Protein AF-A0A7W6RQL5-F1 (afdb_monomer_lite)

Secondary structure (DSSP, 8-state):
---------PPPPP-----------------S-HHHHHHHHTTSTTS----------------------------------EEEPPPEEE-GGGS-HHHHHHHHTSS-GGGEEEEEEEEEETTT--EEEEEEEEEETTT-EEEEEEEEEETTEEEE---EEEE--S-HHHHHHHHHHHHHHTTS--

Structure (mmCIF, N/CA/C/O backbone):
data_AF-A0A7W6RQL5-F1
#
_entry.id   AF-A0A7W6RQL5-F1
#
loop_
_atom_site.group_PDB
_atom_site.id
_atom_site.type_symbol
_atom_site.label_atom_id
_atom_site.label_alt_id
_atom_site.label_comp_id
_atom_site.label_asym_id
_atom_site.label_entity_id
_atom_site.label_seq_id
_atom_site.pdbx_PDB_ins_code
_atom_site.Cartn_x
_atom_site.Cartn_y
_atom_site.Cartn_z
_atom_site.occupancy
_atom_site.B_iso_or_equiv
_atom_site.auth_seq_id
_atom_site.auth_comp_id
_atom_site.auth_asym_id
_atom_site.auth_atom_id
_atom_site.pdbx_PDB_model_num
ATOM 1 N N . MET A 1 1 ? 3.020 24.770 72.208 1.00 37.66 1 MET A N 1
ATOM 2 C CA . MET A 1 1 ? 4.148 23.973 72.742 1.00 37.66 1 MET A CA 1
ATOM 3 C C . MET A 1 1 ? 4.472 22.871 71.732 1.00 37.66 1 MET A C 1
ATOM 5 O O . MET A 1 1 ? 3.569 22.417 71.046 1.00 37.66 1 MET A O 1
ATOM 9 N N . PHE A 1 2 ? 5.758 22.588 71.543 1.00 34.66 2 PHE A N 1
ATOM 10 C CA . PHE A 1 2 ? 6.403 21.995 70.360 1.00 34.66 2 PHE A CA 1
ATOM 11 C C . PHE A 1 2 ? 6.352 20.450 70.241 1.00 34.66 2 PHE A C 1
ATOM 13 O O . PHE A 1 2 ? 6.397 19.770 71.255 1.00 34.66 2 PHE A O 1
ATOM 20 N N . LYS A 1 3 ? 6.456 19.980 68.976 1.00 41.56 3 LYS A N 1
ATOM 21 C CA . LYS A 1 3 ? 7.165 18.784 68.426 1.00 41.56 3 LYS A CA 1
ATOM 22 C C . LYS A 1 3 ? 6.838 17.372 68.958 1.00 41.56 3 LYS A C 1
ATOM 24 O O . LYS A 1 3 ? 7.148 17.069 70.096 1.00 41.56 3 LYS A O 1
ATOM 29 N N . HIS A 1 4 ? 6.563 16.425 68.046 1.00 38.34 4 HIS A N 1
ATOM 30 C CA . HIS A 1 4 ? 7.625 15.619 67.408 1.00 38.34 4 HIS A CA 1
ATOM 31 C C . HIS A 1 4 ? 7.144 14.783 66.202 1.00 38.34 4 HIS A C 1
ATOM 33 O O . HIS A 1 4 ? 5.987 14.408 66.082 1.00 38.34 4 HIS A O 1
ATOM 39 N N . ARG A 1 5 ? 8.106 14.526 65.311 1.00 38.50 5 ARG A N 1
ATOM 40 C CA . ARG A 1 5 ? 8.089 13.807 64.027 1.00 38.50 5 ARG A CA 1
ATOM 41 C C . ARG A 1 5 ? 8.756 12.436 64.201 1.00 38.50 5 ARG A C 1
ATOM 43 O O . ARG A 1 5 ? 9.869 12.439 64.719 1.00 38.50 5 ARG A O 1
ATOM 50 N N . GLN A 1 6 ? 8.166 11.359 63.668 1.00 42.94 6 GLN A N 1
ATOM 51 C CA . GLN A 1 6 ? 8.782 10.108 63.148 1.00 42.94 6 GLN A CA 1
ATOM 52 C C . GLN A 1 6 ? 7.751 9.513 62.152 1.00 42.94 6 GLN A C 1
ATOM 54 O O . GLN A 1 6 ? 6.576 9.527 62.489 1.00 42.94 6 GLN A O 1
ATOM 59 N N . ARG A 1 7 ? 7.964 9.213 60.858 1.00 38.47 7 ARG A N 1
ATOM 60 C CA . ARG A 1 7 ? 9.014 8.581 60.022 1.00 38.47 7 ARG A CA 1
ATOM 61 C C . ARG A 1 7 ? 8.994 7.035 60.102 1.00 38.47 7 ARG A C 1
ATOM 63 O O . ARG A 1 7 ? 9.300 6.502 61.156 1.00 38.47 7 ARG A O 1
ATOM 70 N N . GLY A 1 8 ? 8.706 6.387 58.961 1.00 31.64 8 GLY A N 1
ATOM 71 C CA . GLY A 1 8 ? 8.596 4.928 58.731 1.00 31.64 8 GLY A CA 1
ATOM 72 C C . GLY A 1 8 ? 7.132 4.547 58.441 1.00 31.64 8 GLY A C 1
ATOM 73 O O . GLY A 1 8 ? 6.267 5.030 59.151 1.00 31.64 8 GLY A O 1
ATOM 74 N N . GLU A 1 9 ? 6.721 3.806 57.411 1.00 35.09 9 GLU A N 1
ATOM 75 C CA . GLU A 1 9 ? 7.394 2.818 56.566 1.00 35.09 9 GLU A CA 1
ATOM 76 C C . GLU A 1 9 ? 6.689 2.738 55.195 1.00 35.09 9 GLU A C 1
ATOM 78 O O . GLU A 1 9 ? 5.467 2.832 55.083 1.00 35.09 9 GLU A O 1
ATOM 83 N N . THR A 1 10 ? 7.483 2.589 54.139 1.00 46.03 10 THR A N 1
ATOM 84 C CA . THR A 1 10 ? 7.068 2.165 52.796 1.00 46.03 10 THR A CA 1
ATOM 85 C C . THR A 1 10 ? 6.839 0.653 52.786 1.00 46.03 10 THR A C 1
ATOM 87 O O . THR A 1 10 ? 7.712 -0.052 53.291 1.00 46.03 10 THR A O 1
ATOM 90 N N . PRO A 1 11 ? 5.770 0.114 52.172 1.00 39.72 11 PRO A N 1
ATOM 91 C CA . PRO A 1 11 ? 5.716 -1.315 51.905 1.00 39.72 11 PRO A CA 1
ATOM 92 C C . PRO A 1 11 ? 6.762 -1.672 50.843 1.00 39.72 11 PRO A C 1
ATOM 94 O O . PRO A 1 11 ? 6.759 -1.159 49.722 1.00 39.72 11 PRO A O 1
ATOM 97 N N . GLU A 1 12 ? 7.690 -2.523 51.265 1.00 38.75 12 GLU A N 1
ATOM 98 C CA . GLU A 1 12 ? 8.769 -3.101 50.484 1.00 38.75 12 GLU A CA 1
ATOM 99 C C . GLU A 1 12 ? 8.222 -3.869 49.276 1.00 38.75 12 GLU A C 1
ATOM 101 O O . GLU A 1 12 ? 7.399 -4.776 49.401 1.00 38.75 12 GLU A O 1
ATOM 106 N N . VAL A 1 13 ? 8.710 -3.516 48.087 1.00 44.78 13 VAL A N 1
ATOM 107 C CA . VAL A 1 13 ? 8.606 -4.379 46.910 1.00 44.78 13 VAL A CA 1
ATOM 108 C C . VAL A 1 13 ? 9.700 -5.441 47.055 1.00 44.78 13 VAL A C 1
ATOM 110 O O . VAL A 1 13 ? 10.870 -5.070 47.188 1.00 44.78 13 VAL A O 1
ATOM 113 N N . PRO A 1 14 ? 9.371 -6.743 47.047 1.00 35.69 14 PRO A N 1
ATOM 114 C CA . PRO A 1 14 ? 10.362 -7.790 47.235 1.00 35.69 14 PRO A CA 1
ATOM 115 C C . PRO A 1 14 ? 11.400 -7.764 46.110 1.00 35.69 14 PRO A C 1
ATOM 117 O O . PRO A 1 14 ? 11.089 -7.924 44.928 1.00 35.69 14 PRO A O 1
ATOM 120 N N . ALA A 1 15 ? 12.659 -7.587 46.509 1.00 41.09 15 ALA A N 1
ATOM 121 C CA . ALA A 1 15 ? 13.833 -7.720 45.667 1.00 41.09 15 ALA A CA 1
ATOM 122 C C . ALA A 1 15 ? 14.026 -9.190 45.268 1.00 41.09 15 ALA A C 1
ATOM 124 O O . ALA A 1 15 ? 14.784 -9.939 45.877 1.00 41.09 15 ALA A O 1
ATOM 125 N N . SER A 1 16 ? 13.354 -9.605 44.201 1.00 36.94 16 SER A N 1
ATOM 126 C CA . SER A 1 16 ? 13.812 -10.717 43.381 1.00 36.94 16 SER A CA 1
ATOM 127 C C . SER A 1 16 ? 13.478 -10.411 41.926 1.00 36.94 16 SER A C 1
ATOM 129 O O . SER A 1 16 ? 12.357 -10.035 41.606 1.00 36.94 16 SER A O 1
ATOM 131 N N . GLN A 1 17 ? 14.484 -10.568 41.064 1.00 35.66 17 GLN A N 1
ATOM 132 C CA . GLN A 1 17 ? 14.484 -10.307 39.617 1.00 35.66 17 GLN A CA 1
ATOM 133 C C . GLN A 1 17 ? 14.897 -8.894 39.165 1.00 35.66 17 GLN A C 1
ATOM 135 O O . GLN A 1 17 ? 14.407 -8.360 38.176 1.00 35.66 17 GLN A O 1
ATOM 140 N N . ILE A 1 18 ? 15.948 -8.352 39.791 1.00 38.88 18 ILE A N 1
ATOM 141 C CA . ILE A 1 18 ? 16.960 -7.606 39.028 1.00 38.88 18 ILE A CA 1
ATOM 142 C C . ILE A 1 18 ? 17.772 -8.651 38.255 1.00 38.88 18 ILE A C 1
ATOM 144 O O . ILE A 1 18 ? 18.754 -9.191 38.760 1.00 38.88 18 ILE A O 1
ATOM 148 N N . LEU A 1 19 ? 17.348 -8.968 37.031 1.00 30.16 19 LEU A N 1
ATOM 149 C CA . LEU A 1 19 ? 18.226 -9.586 36.043 1.00 30.16 19 LEU A CA 1
ATOM 150 C C . LEU A 1 19 ? 18.620 -8.526 35.023 1.00 30.16 19 LEU A C 1
ATOM 152 O O . LEU A 1 19 ? 17.892 -8.174 34.101 1.00 30.16 19 LEU A O 1
ATOM 156 N N . SER A 1 20 ? 19.824 -8.019 35.262 1.00 42.38 20 SER A N 1
ATOM 157 C CA . SER A 1 20 ? 20.701 -7.375 34.300 1.00 42.38 20 SER A CA 1
ATOM 158 C C . SER A 1 20 ? 20.621 -8.066 32.933 1.00 42.38 20 SER A C 1
ATOM 160 O O . SER A 1 20 ? 21.230 -9.115 32.728 1.00 42.38 20 SER A O 1
ATOM 162 N N . LEU A 1 21 ? 19.963 -7.427 31.968 1.00 29.61 21 LEU A N 1
ATOM 163 C CA . LEU A 1 21 ? 20.239 -7.643 30.553 1.00 29.61 21 LEU A CA 1
ATOM 164 C C . LEU A 1 21 ? 21.021 -6.439 30.045 1.00 29.61 21 LEU A C 1
ATOM 166 O O . LEU A 1 21 ? 20.484 -5.458 29.537 1.00 29.61 21 LEU A O 1
ATOM 170 N N . ARG A 1 22 ? 22.345 -6.553 30.179 1.00 27.61 22 ARG A N 1
ATOM 171 C CA . ARG A 1 22 ? 23.272 -5.940 29.232 1.00 27.61 22 ARG A CA 1
ATOM 172 C C . ARG A 1 22 ? 22.853 -6.434 27.846 1.00 27.61 22 ARG A C 1
ATOM 174 O O . ARG A 1 22 ? 23.166 -7.565 27.485 1.00 27.61 22 ARG A O 1
ATOM 181 N N . SER A 1 23 ? 22.115 -5.622 27.092 1.00 27.12 23 SER A N 1
ATOM 182 C CA . SER A 1 23 ? 21.896 -5.902 25.676 1.00 27.12 23 SER A CA 1
ATOM 183 C C . SER A 1 23 ? 23.209 -5.638 24.961 1.00 27.12 23 SER A C 1
ATOM 185 O O . SER A 1 23 ? 23.611 -4.503 24.712 1.00 27.12 23 SER A O 1
ATOM 187 N N . ILE A 1 24 ? 23.905 -6.737 24.717 1.00 29.11 24 ILE A N 1
ATOM 188 C CA . ILE A 1 24 ? 25.086 -6.843 23.885 1.00 29.11 24 ILE A CA 1
ATOM 189 C C . ILE A 1 24 ? 24.751 -6.212 22.531 1.00 29.11 24 ILE A C 1
ATOM 191 O O . ILE A 1 24 ? 23.842 -6.652 21.829 1.00 29.11 24 ILE A O 1
ATOM 195 N N . SER A 1 25 ? 25.509 -5.178 22.176 1.00 29.92 25 SER A N 1
ATOM 196 C CA . SER A 1 25 ? 25.652 -4.721 20.801 1.00 29.92 25 SER A CA 1
ATOM 197 C C . SER A 1 25 ? 26.107 -5.905 19.943 1.00 29.92 25 SER A C 1
ATOM 199 O O . SER A 1 25 ? 27.216 -6.416 20.117 1.00 29.92 25 SER A O 1
ATOM 201 N N . ARG A 1 26 ? 25.239 -6.375 19.044 1.00 25.70 26 ARG A N 1
ATOM 202 C CA . ARG A 1 26 ? 25.626 -7.175 17.881 1.00 25.70 26 ARG A CA 1
ATOM 203 C C . ARG A 1 26 ? 24.979 -6.580 16.630 1.00 25.70 26 ARG A C 1
ATOM 205 O O . ARG A 1 26 ? 23.776 -6.320 16.648 1.00 25.70 26 ARG A O 1
ATOM 212 N N . PRO A 1 27 ? 25.759 -6.363 15.561 1.00 27.67 27 PRO A N 1
ATOM 213 C CA . PRO A 1 27 ? 25.251 -5.893 14.287 1.00 27.67 27 PRO A CA 1
ATOM 214 C C . PRO A 1 27 ? 24.608 -7.057 13.525 1.00 27.67 27 PRO A C 1
ATOM 216 O O . PRO A 1 27 ? 25.083 -8.189 13.590 1.00 27.67 27 PRO A O 1
ATOM 219 N N . GLY A 1 28 ? 23.556 -6.754 12.768 1.00 32.97 28 GLY A N 1
ATOM 220 C CA . GLY A 1 28 ? 23.104 -7.600 11.666 1.00 32.97 28 GLY A CA 1
ATOM 221 C C . GLY A 1 28 ? 22.286 -8.823 12.061 1.00 32.97 28 GLY A C 1
ATOM 222 O O . GLY A 1 28 ? 22.773 -9.939 11.957 1.00 32.97 28 GLY A O 1
ATOM 223 N N . ILE A 1 29 ? 21.010 -8.625 12.401 1.00 25.30 29 ILE A N 1
ATOM 224 C CA . ILE A 1 29 ? 19.963 -9.633 12.188 1.00 25.30 29 ILE A CA 1
ATOM 225 C C . ILE A 1 29 ? 18.693 -8.888 11.748 1.00 25.30 29 ILE A C 1
ATOM 227 O O . ILE A 1 29 ? 17.884 -8.455 12.564 1.00 25.30 29 ILE A O 1
ATOM 231 N N . SER A 1 30 ? 18.549 -8.705 10.433 1.00 33.28 30 SER A N 1
ATOM 232 C CA . SER A 1 30 ? 17.280 -8.329 9.808 1.00 33.28 30 SER A CA 1
ATOM 233 C C . SER A 1 30 ? 16.428 -9.591 9.706 1.00 33.28 30 SER A C 1
ATOM 235 O O . SER A 1 30 ? 16.610 -10.413 8.811 1.00 33.28 30 SER A O 1
ATOM 237 N N . ILE A 1 31 ? 15.539 -9.795 10.676 1.00 36.81 31 ILE A N 1
ATOM 238 C CA . ILE A 1 31 ? 14.481 -10.801 10.590 1.00 36.81 31 ILE A CA 1
ATOM 239 C C . ILE A 1 31 ? 13.169 -10.064 10.804 1.00 36.81 31 ILE A C 1
ATOM 241 O O . ILE A 1 31 ? 12.878 -9.682 11.935 1.00 36.81 31 ILE A O 1
ATOM 245 N N . ARG A 1 32 ? 12.407 -9.875 9.716 1.00 35.72 32 ARG A N 1
ATOM 246 C CA . ARG A 1 32 ? 10.928 -9.954 9.636 1.00 35.72 32 ARG A CA 1
ATOM 247 C C . ARG A 1 32 ? 10.424 -9.423 8.282 1.00 35.72 32 ARG A C 1
ATOM 249 O O . ARG A 1 32 ? 9.966 -8.295 8.173 1.00 35.72 32 ARG A O 1
ATOM 256 N N . SER A 1 33 ? 10.525 -10.254 7.242 1.00 39.91 33 SER A N 1
ATOM 257 C CA . SER A 1 33 ? 9.637 -10.229 6.053 1.00 39.91 33 SER A CA 1
ATOM 258 C C . SER A 1 33 ? 9.790 -11.483 5.179 1.00 39.91 33 SER A C 1
ATOM 260 O O . SER A 1 33 ? 9.503 -11.476 3.990 1.00 39.91 33 SER A O 1
ATOM 262 N N . ALA A 1 34 ? 10.230 -12.608 5.751 1.00 38.50 34 ALA A N 1
ATOM 263 C CA . ALA A 1 34 ? 10.367 -13.846 4.982 1.00 38.50 34 ALA A CA 1
ATOM 264 C C . ALA A 1 34 ? 9.009 -14.491 4.633 1.00 38.50 34 ALA A C 1
ATOM 266 O O . ALA A 1 34 ? 8.957 -15.337 3.748 1.00 38.50 34 ALA A O 1
ATOM 267 N N . HIS A 1 35 ? 7.918 -14.120 5.317 1.00 37.56 35 HIS A N 1
ATOM 268 C CA . HIS A 1 35 ? 6.605 -14.731 5.084 1.00 37.56 35 HIS A CA 1
ATOM 269 C C . HIS A 1 35 ? 5.918 -14.161 3.833 1.00 37.56 35 HIS A C 1
ATOM 271 O O . HIS A 1 35 ? 5.402 -14.926 3.027 1.00 37.56 35 HIS A O 1
ATOM 277 N N . ILE A 1 36 ? 5.999 -12.845 3.611 1.00 47.66 36 ILE A N 1
ATOM 278 C CA . ILE A 1 36 ? 5.386 -12.193 2.443 1.00 47.66 36 ILE A CA 1
ATOM 279 C C . ILE A 1 36 ? 6.184 -12.498 1.165 1.00 47.66 36 ILE A C 1
ATOM 281 O O . ILE A 1 36 ? 5.596 -12.755 0.118 1.00 47.66 36 ILE A O 1
ATOM 285 N N . GLN A 1 37 ? 7.518 -12.591 1.256 1.00 41.78 37 GLN A N 1
ATOM 286 C CA . GLN A 1 37 ? 8.364 -12.927 0.104 1.00 41.78 37 GLN A CA 1
ATOM 287 C C . GLN A 1 37 ? 8.080 -14.336 -0.452 1.00 41.78 37 GLN A C 1
ATOM 289 O O . GLN A 1 37 ? 8.065 -14.534 -1.662 1.00 41.78 37 GLN A O 1
ATOM 294 N N . ARG A 1 38 ? 7.765 -15.308 0.419 1.00 39.03 38 ARG A N 1
ATOM 295 C CA . ARG A 1 38 ? 7.452 -16.688 0.003 1.00 39.03 38 ARG A CA 1
ATOM 296 C C . ARG A 1 38 ? 6.154 -16.809 -0.794 1.00 39.03 38 ARG A C 1
ATOM 298 O O . ARG A 1 38 ? 6.037 -17.724 -1.602 1.00 39.03 38 ARG A O 1
ATOM 305 N N . PHE A 1 39 ? 5.196 -15.907 -0.584 1.00 39.22 39 PHE A N 1
ATOM 306 C CA . PHE A 1 39 ? 3.962 -15.889 -1.371 1.00 39.22 39 PHE A CA 1
ATOM 307 C C . PHE A 1 39 ? 4.207 -15.353 -2.793 1.00 39.22 39 PHE A C 1
ATOM 309 O O . PHE A 1 39 ? 3.575 -15.801 -3.745 1.00 39.22 39 PHE A O 1
ATOM 316 N N . VAL A 1 40 ? 5.185 -14.453 -2.946 1.00 42.66 40 VAL A N 1
ATOM 317 C CA . VAL A 1 40 ? 5.584 -13.855 -4.230 1.00 42.66 40 VAL A CA 1
ATOM 318 C C . VAL A 1 40 ? 6.413 -14.822 -5.086 1.00 42.66 40 VAL A C 1
ATOM 320 O O . VAL A 1 40 ? 6.187 -14.918 -6.291 1.00 42.66 40 VAL A O 1
ATOM 323 N N . ASP A 1 41 ? 7.313 -15.600 -4.479 1.00 36.72 41 ASP A N 1
ATOM 324 C CA . ASP A 1 41 ? 8.172 -16.539 -5.221 1.00 36.72 41 ASP A CA 1
ATOM 325 C C . ASP A 1 41 ? 7.387 -17.722 -5.833 1.00 36.72 41 ASP A C 1
ATOM 327 O O . ASP A 1 41 ? 7.811 -18.302 -6.834 1.00 36.72 41 ASP A O 1
ATOM 331 N N . SER A 1 42 ? 6.213 -18.061 -5.282 1.00 36.75 42 SER A N 1
ATOM 332 C CA . SER A 1 42 ? 5.378 -19.164 -5.781 1.00 36.75 42 SER A CA 1
ATOM 333 C C . SER A 1 42 ? 4.682 -18.865 -7.115 1.00 36.75 42 SER A C 1
ATOM 335 O O . SER A 1 42 ? 4.275 -19.806 -7.788 1.00 36.75 42 SER A O 1
ATOM 337 N N . TYR A 1 43 ? 4.546 -17.595 -7.518 1.00 41.03 43 TYR A N 1
ATOM 338 C CA . TYR A 1 43 ? 3.896 -17.225 -8.786 1.00 41.03 43 TYR A CA 1
ATOM 339 C C . TYR A 1 43 ? 4.838 -17.283 -10.003 1.00 41.03 43 TYR A C 1
ATOM 341 O O . TYR A 1 43 ? 4.371 -17.254 -11.140 1.00 41.03 43 TYR A O 1
ATOM 349 N N . HIS A 1 44 ? 6.159 -17.384 -9.801 1.00 41.06 44 HIS A N 1
ATOM 350 C CA . HIS A 1 44 ? 7.146 -17.318 -10.890 1.00 41.06 44 HIS A CA 1
ATOM 351 C C . HIS A 1 44 ? 7.762 -18.663 -11.309 1.00 41.06 44 HIS A C 1
ATOM 353 O O . HIS A 1 44 ? 8.510 -18.701 -12.288 1.00 41.06 44 HIS A O 1
ATOM 359 N N . SER A 1 45 ? 7.447 -19.774 -10.638 1.00 33.88 45 SER A N 1
ATOM 360 C CA . SER A 1 45 ? 8.029 -21.088 -10.958 1.00 33.88 45 SER A CA 1
ATOM 361 C C . SER A 1 45 ? 7.342 -21.837 -12.111 1.00 33.88 45 SER A C 1
ATOM 363 O O . SER A 1 45 ? 7.900 -22.819 -12.597 1.00 33.88 45 SER A O 1
ATOM 365 N N . GLU A 1 46 ? 6.191 -21.379 -12.614 1.00 36.81 46 GLU A N 1
ATOM 366 C CA . GLU A 1 46 ? 5.422 -22.112 -13.638 1.00 36.81 46 GLU A CA 1
ATOM 367 C C . GLU A 1 46 ? 5.756 -21.762 -15.102 1.00 36.81 46 GLU A C 1
ATOM 369 O O . GLU A 1 46 ? 5.081 -22.245 -16.006 1.00 36.81 46 GLU A O 1
ATOM 374 N N . ASN A 1 47 ? 6.806 -20.978 -15.392 1.00 36.16 47 ASN A N 1
ATOM 375 C CA . ASN A 1 47 ? 7.059 -20.513 -16.769 1.00 36.16 47 ASN A CA 1
ATOM 376 C C . ASN A 1 47 ? 8.482 -20.732 -17.315 1.00 36.16 47 ASN A C 1
ATOM 378 O O . ASN A 1 47 ? 8.984 -19.928 -18.102 1.00 36.16 47 ASN A O 1
ATOM 382 N N . ILE A 1 48 ? 9.137 -21.841 -16.952 1.00 43.78 48 ILE A N 1
ATOM 383 C CA . ILE A 1 48 ? 10.398 -22.258 -17.593 1.00 43.78 48 ILE A CA 1
ATOM 384 C C . ILE A 1 48 ? 10.352 -23.748 -17.949 1.00 43.78 48 ILE A C 1
ATOM 386 O O . ILE A 1 48 ? 10.918 -24.587 -17.255 1.00 43.78 48 ILE A O 1
ATOM 390 N N . ILE A 1 49 ? 9.712 -24.088 -19.073 1.00 39.09 49 ILE A N 1
ATOM 391 C CA . ILE A 1 49 ? 9.976 -25.348 -19.784 1.00 39.09 49 ILE A CA 1
ATOM 392 C C . ILE A 1 49 ? 10.081 -25.056 -21.282 1.00 39.09 49 ILE A C 1
ATOM 394 O O . ILE A 1 49 ? 9.141 -24.586 -21.914 1.00 39.09 49 ILE A O 1
ATOM 398 N N . GLY A 1 50 ? 11.249 -25.353 -21.847 1.00 31.55 50 GLY A N 1
ATOM 399 C CA . GLY A 1 50 ? 11.526 -25.224 -23.273 1.00 31.55 50 GLY A CA 1
ATOM 400 C C . GLY A 1 50 ? 12.963 -25.602 -23.608 1.00 31.55 50 GLY A C 1
ATOM 401 O O . GLY A 1 50 ? 13.726 -24.785 -24.112 1.00 31.55 50 GLY A O 1
ATOM 402 N N . THR A 1 51 ? 13.346 -26.831 -23.264 1.00 43.91 51 THR A N 1
ATOM 403 C CA . THR A 1 51 ? 14.583 -27.486 -23.704 1.00 43.91 51 THR A CA 1
ATOM 404 C C . THR A 1 51 ? 14.596 -27.651 -25.224 1.00 43.91 51 THR A C 1
ATOM 406 O O . THR A 1 51 ? 13.550 -27.884 -25.818 1.00 43.91 51 THR A O 1
ATOM 409 N N . ASN A 1 52 ? 15.776 -27.586 -25.852 1.00 33.66 52 ASN A N 1
ATOM 410 C CA . ASN A 1 52 ? 16.118 -28.439 -26.997 1.00 33.66 52 ASN A CA 1
ATOM 411 C C . ASN A 1 52 ? 17.630 -28.419 -27.262 1.00 33.66 52 ASN A C 1
ATOM 413 O O . ASN A 1 52 ? 18.205 -27.400 -27.639 1.00 33.66 52 ASN A O 1
ATOM 417 N N . GLY A 1 53 ? 18.256 -29.582 -27.079 1.00 33.06 53 GLY A N 1
ATOM 418 C CA . GLY A 1 53 ? 19.534 -29.943 -27.685 1.00 33.06 53 GLY A CA 1
ATOM 419 C C . GLY A 1 53 ? 19.312 -30.948 -28.821 1.00 33.06 53 GLY A C 1
ATOM 420 O O . GLY A 1 53 ? 18.264 -31.585 -28.883 1.00 33.06 53 GLY A O 1
ATOM 421 N N . GLY A 1 54 ? 20.313 -31.118 -29.690 1.00 31.45 54 GLY A N 1
ATOM 422 C CA . GLY A 1 54 ? 20.398 -32.260 -30.611 1.00 31.45 54 GLY A CA 1
ATOM 423 C C . GLY A 1 54 ? 20.806 -31.902 -32.041 1.00 31.45 54 GLY A C 1
ATOM 424 O O . GLY A 1 54 ? 20.137 -31.134 -32.720 1.00 31.45 54 GLY A O 1
ATOM 425 N N . ALA A 1 55 ? 21.923 -32.473 -32.490 1.00 34.00 55 ALA A N 1
ATOM 426 C CA . ALA A 1 55 ? 22.621 -32.173 -33.734 1.00 34.00 55 ALA A CA 1
ATOM 427 C C . ALA A 1 55 ? 22.135 -32.966 -34.973 1.00 34.00 55 ALA A C 1
ATOM 429 O O . ALA A 1 55 ? 21.710 -34.108 -34.868 1.00 34.00 55 ALA A O 1
ATOM 430 N N . ALA A 1 56 ? 22.322 -32.326 -36.138 1.00 40.28 56 ALA A N 1
ATOM 431 C CA . ALA A 1 56 ? 22.664 -32.824 -37.484 1.00 40.28 56 ALA A CA 1
ATOM 432 C C . ALA A 1 56 ? 21.942 -34.036 -38.127 1.00 40.28 56 ALA A C 1
ATOM 434 O O . ALA A 1 56 ? 22.197 -35.181 -37.779 1.00 40.28 56 ALA A O 1
ATOM 435 N N . ALA A 1 57 ? 21.276 -33.784 -39.268 1.00 33.94 57 ALA A N 1
ATOM 436 C CA . ALA A 1 57 ? 21.416 -34.580 -40.501 1.00 33.94 57 ALA A CA 1
ATOM 437 C C . ALA A 1 57 ? 20.915 -33.801 -41.740 1.00 33.94 57 ALA A C 1
ATOM 439 O O . ALA A 1 57 ? 19.899 -33.113 -41.702 1.00 33.94 57 ALA A O 1
ATOM 440 N N . ARG A 1 58 ? 21.666 -33.908 -42.845 1.00 35.69 58 ARG A N 1
ATOM 441 C CA . ARG A 1 58 ? 21.422 -33.296 -44.167 1.00 35.69 58 ARG A CA 1
ATOM 442 C C . ARG A 1 58 ? 20.236 -33.940 -44.898 1.00 35.69 58 ARG A C 1
ATOM 444 O O . ARG A 1 58 ? 20.182 -35.161 -44.955 1.00 35.69 58 ARG A O 1
ATOM 451 N N . CYS A 1 59 ? 19.465 -33.152 -45.656 1.00 27.45 59 CYS A N 1
ATOM 452 C CA . CYS A 1 59 ? 19.160 -33.465 -47.063 1.00 27.45 59 CYS A CA 1
ATOM 453 C C . CYS A 1 59 ? 18.597 -32.241 -47.812 1.00 27.45 59 CYS A C 1
ATOM 455 O O . CYS A 1 59 ? 17.708 -31.551 -47.322 1.00 27.45 59 CYS A O 1
ATOM 457 N N . ASN A 1 60 ? 19.134 -31.986 -49.007 1.00 40.81 60 ASN A N 1
ATOM 458 C CA . ASN A 1 60 ? 18.773 -30.896 -49.917 1.00 40.81 60 ASN A CA 1
ATOM 459 C C . ASN A 1 60 ? 17.437 -31.163 -50.626 1.00 40.81 60 ASN A C 1
ATOM 461 O O . ASN A 1 60 ? 17.259 -32.236 -51.199 1.00 40.81 60 ASN A O 1
ATOM 465 N N . LYS A 1 61 ? 16.583 -30.139 -50.741 1.00 36.53 61 LYS A N 1
ATOM 466 C CA . LYS A 1 61 ? 15.711 -29.938 -51.911 1.00 36.53 61 LYS A CA 1
ATOM 467 C C . LYS A 1 61 ? 15.324 -28.465 -52.030 1.00 36.53 61 LYS A C 1
ATOM 469 O O . LYS A 1 61 ? 14.867 -27.853 -51.070 1.00 36.53 61 LYS A O 1
ATOM 474 N N . LEU A 1 62 ? 15.556 -27.915 -53.222 1.00 47.97 62 LEU A N 1
ATOM 475 C CA . LEU A 1 62 ? 15.254 -26.542 -53.607 1.00 47.97 62 LEU A CA 1
ATOM 476 C C . LEU A 1 62 ? 13.796 -26.183 -53.294 1.00 47.97 62 LEU A C 1
ATOM 478 O O . LEU A 1 62 ? 12.873 -26.810 -53.811 1.00 47.97 62 LEU A O 1
ATOM 482 N N . SER A 1 63 ? 13.595 -25.087 -52.568 1.00 42.09 63 SER A N 1
ATOM 483 C CA . SER A 1 63 ? 12.347 -24.335 -52.610 1.00 42.09 63 SER A CA 1
ATOM 484 C C . SER A 1 63 ? 12.662 -22.859 -52.816 1.00 42.09 63 SER A C 1
ATOM 486 O O . SER A 1 63 ? 13.391 -22.260 -52.030 1.00 42.09 63 SER A O 1
ATOM 488 N N . LYS A 1 64 ? 12.114 -22.337 -53.915 1.00 49.72 64 LYS A N 1
ATOM 489 C CA . LYS A 1 64 ? 11.986 -20.940 -54.350 1.00 49.72 64 LYS A CA 1
ATOM 490 C C . LYS A 1 64 ? 12.274 -19.912 -53.249 1.00 49.72 64 LYS A C 1
ATOM 492 O O . LYS A 1 64 ? 11.651 -19.951 -52.189 1.00 49.72 64 LYS A O 1
ATOM 497 N N . GLY A 1 65 ? 13.188 -18.986 -53.548 1.00 48.00 65 GLY A N 1
ATOM 498 C CA . GLY A 1 65 ? 13.591 -17.897 -52.664 1.00 48.00 65 GLY A CA 1
ATOM 499 C C . GLY A 1 65 ? 12.385 -17.168 -52.081 1.00 48.00 65 GLY A C 1
ATOM 500 O O . GLY A 1 65 ? 11.695 -16.429 -52.779 1.00 48.00 65 GLY A O 1
ATOM 501 N N . ARG A 1 66 ? 12.132 -17.388 -50.790 1.00 51.81 66 ARG A N 1
ATOM 502 C CA . ARG A 1 66 ? 11.319 -16.476 -49.995 1.00 51.81 66 ARG A CA 1
ATOM 503 C C . ARG A 1 66 ? 12.197 -15.274 -49.705 1.00 51.81 66 ARG A C 1
ATOM 505 O O . ARG A 1 66 ? 13.235 -15.418 -49.063 1.00 51.81 66 ARG A O 1
ATOM 512 N N . THR A 1 67 ? 11.773 -14.107 -50.168 1.00 56.41 67 THR A N 1
ATOM 513 C CA . THR A 1 67 ? 12.270 -12.834 -49.656 1.00 56.41 67 THR A CA 1
ATOM 514 C C . THR A 1 67 ? 12.131 -12.870 -48.138 1.00 56.41 67 THR A C 1
ATOM 516 O O . THR A 1 67 ? 11.018 -12.880 -47.610 1.00 56.41 67 THR A O 1
ATOM 519 N N . ILE A 1 68 ? 13.257 -12.956 -47.431 1.00 63.12 68 ILE A N 1
ATOM 520 C CA . ILE A 1 68 ? 13.292 -12.754 -45.988 1.00 63.12 68 ILE A CA 1
ATOM 521 C C . ILE A 1 68 ? 13.034 -11.262 -45.820 1.00 63.12 68 ILE A C 1
ATOM 523 O O . ILE A 1 68 ? 13.935 -10.451 -46.026 1.00 63.12 68 ILE A O 1
ATOM 527 N N . MET A 1 69 ? 11.786 -10.880 -45.541 1.00 55.84 69 MET A N 1
ATOM 528 C CA . MET A 1 69 ? 11.523 -9.510 -45.121 1.00 55.84 69 MET A CA 1
ATOM 529 C C . MET A 1 69 ? 12.386 -9.264 -43.882 1.00 55.84 69 MET A C 1
ATOM 531 O O . MET A 1 69 ? 12.340 -10.088 -42.959 1.00 55.84 69 MET A O 1
ATOM 535 N N . PRO A 1 70 ? 13.206 -8.200 -43.851 1.00 59.81 70 PRO A N 1
ATOM 536 C CA . PRO A 1 70 ? 13.946 -7.876 -42.648 1.00 59.81 70 PRO A CA 1
ATOM 537 C C . PRO A 1 70 ? 12.917 -7.744 -41.528 1.00 59.81 70 PRO A C 1
ATOM 539 O O . PRO A 1 70 ? 11.980 -6.951 -41.640 1.00 59.81 70 PRO A O 1
ATOM 542 N N . ARG A 1 71 ? 13.047 -8.561 -40.472 1.00 59.31 71 ARG A N 1
ATOM 543 C CA . ARG A 1 71 ? 12.314 -8.311 -39.231 1.00 59.31 71 ARG A CA 1
ATOM 544 C C . ARG A 1 71 ? 12.719 -6.907 -38.820 1.00 59.31 71 ARG A C 1
ATOM 546 O O . ARG A 1 71 ? 13.861 -6.697 -38.414 1.00 59.31 71 ARG A O 1
ATOM 553 N N . GLN A 1 72 ? 11.811 -5.950 -38.987 1.00 58.69 72 GLN A N 1
ATOM 554 C CA . GLN A 1 72 ? 11.998 -4.652 -38.372 1.00 58.69 72 GLN A CA 1
ATOM 555 C C . GLN A 1 72 ? 12.203 -4.918 -36.878 1.00 58.69 72 GLN A C 1
ATOM 557 O O . GLN A 1 72 ? 11.476 -5.748 -36.316 1.00 58.69 72 GLN A O 1
ATOM 562 N N . PRO A 1 73 ? 13.208 -4.296 -36.238 1.00 59.56 73 PRO A N 1
ATOM 563 C CA . PRO A 1 73 ? 13.296 -4.331 -34.793 1.00 59.56 73 PRO A CA 1
ATOM 564 C C . PRO A 1 73 ? 11.938 -3.873 -34.278 1.00 59.56 73 PRO A C 1
ATOM 566 O O . PRO A 1 73 ? 11.501 -2.769 -34.601 1.00 59.56 73 PRO A O 1
ATOM 569 N N . ILE A 1 74 ? 11.238 -4.734 -33.540 1.00 62.12 74 ILE A N 1
ATOM 570 C CA . ILE A 1 74 ? 10.072 -4.290 -32.790 1.00 62.12 74 ILE A CA 1
ATOM 571 C C . ILE A 1 74 ? 10.647 -3.251 -31.833 1.00 62.12 74 ILE A C 1
ATOM 573 O O . ILE A 1 74 ? 11.348 -3.615 -30.887 1.00 62.12 74 ILE A O 1
ATOM 577 N N . LYS A 1 75 ? 10.432 -1.962 -32.122 1.00 51.59 75 LYS A N 1
ATOM 578 C CA . LYS A 1 75 ? 10.605 -0.902 -31.135 1.00 51.59 75 LYS A CA 1
ATOM 579 C C . LYS A 1 75 ? 9.600 -1.234 -30.044 1.00 51.59 75 LYS A C 1
ATOM 581 O O . LYS A 1 75 ? 8.430 -0.890 -30.145 1.00 51.59 75 LYS A O 1
ATOM 586 N N . ARG A 1 76 ? 10.038 -2.004 -29.051 1.00 57.91 76 ARG A N 1
ATOM 587 C CA . ARG A 1 76 ? 9.318 -2.124 -27.794 1.00 57.91 76 ARG A CA 1
ATOM 588 C C . ARG A 1 76 ? 9.518 -0.777 -27.124 1.00 57.91 76 ARG A C 1
ATOM 590 O O . ARG A 1 76 ? 10.532 -0.566 -26.465 1.00 57.91 76 ARG A O 1
ATOM 597 N N . GLU A 1 77 ? 8.625 0.168 -27.400 1.00 63.97 77 GLU A N 1
ATOM 598 C CA . GLU A 1 77 ? 8.393 1.232 -26.434 1.00 63.97 77 GLU A CA 1
ATOM 599 C C . GLU A 1 77 ? 7.987 0.509 -25.155 1.00 63.97 77 GLU A C 1
ATOM 601 O O . GLU A 1 77 ? 6.956 -0.153 -25.098 1.00 63.97 77 GLU A O 1
ATOM 606 N N . LEU A 1 78 ? 8.914 0.477 -24.201 1.00 65.94 78 LEU A N 1
ATOM 607 C CA . LEU A 1 78 ? 8.666 -0.101 -22.895 1.00 65.94 78 LEU A CA 1
ATOM 608 C C . LEU A 1 78 ? 7.605 0.777 -22.243 1.00 65.94 78 LEU A C 1
ATOM 610 O O . LEU A 1 78 ? 7.865 1.955 -21.986 1.00 65.94 78 LEU A O 1
ATOM 614 N N . GLU A 1 79 ? 6.412 0.221 -22.045 1.00 77.25 79 GLU A N 1
ATOM 615 C CA . GLU A 1 79 ? 5.339 0.902 -21.330 1.00 77.25 79 GLU A CA 1
ATOM 616 C C . GLU A 1 79 ? 5.860 1.298 -19.945 1.00 77.25 79 GLU A C 1
ATOM 618 O O . GLU A 1 79 ? 6.338 0.465 -19.172 1.00 77.25 79 GLU A O 1
ATOM 623 N N . GLN A 1 80 ? 5.853 2.600 -19.669 1.00 86.38 80 GLN A N 1
ATOM 624 C CA . GLN A 1 80 ? 6.295 3.138 -18.390 1.00 86.38 80 GLN A CA 1
ATOM 625 C C . GLN A 1 80 ? 5.133 3.115 -17.407 1.00 86.38 80 GLN A C 1
ATOM 627 O O . GLN A 1 80 ? 4.017 3.515 -17.740 1.00 86.38 80 GLN A O 1
ATOM 632 N N . GLY A 1 81 ? 5.404 2.707 -16.171 1.00 90.75 81 GLY A N 1
ATOM 633 C CA . GLY A 1 81 ? 4.406 2.737 -15.117 1.00 90.75 81 GLY A CA 1
ATOM 634 C C . GLY A 1 81 ? 4.695 1.756 -13.997 1.00 90.75 81 GLY A C 1
ATOM 635 O O . GLY A 1 81 ? 5.733 1.095 -13.953 1.00 90.75 81 GLY A O 1
ATOM 636 N N . THR A 1 82 ? 3.728 1.659 -13.096 1.00 94.19 82 THR A N 1
ATOM 637 C CA . THR A 1 82 ? 3.750 0.735 -11.969 1.00 94.19 82 THR A CA 1
ATOM 638 C C . THR A 1 82 ? 2.445 -0.035 -11.971 1.00 94.19 82 THR A C 1
ATOM 640 O O . THR A 1 82 ? 1.377 0.571 -12.047 1.00 94.19 82 THR A O 1
ATOM 643 N N . TYR A 1 83 ? 2.537 -1.355 -11.870 1.00 94.31 83 TYR A N 1
ATOM 644 C CA . TYR A 1 83 ? 1.399 -2.224 -11.583 1.00 94.31 83 TYR A CA 1
ATOM 645 C C . TYR A 1 83 ? 1.610 -2.903 -10.228 1.00 94.31 83 TYR A C 1
ATOM 647 O O . TYR A 1 83 ? 2.711 -2.870 -9.667 1.00 94.31 83 TYR A O 1
ATOM 655 N N . TRP A 1 84 ? 0.556 -3.489 -9.672 1.00 96.88 84 TRP A N 1
ATOM 656 C CA . TRP A 1 84 ? 0.615 -4.151 -8.375 1.00 96.88 84 TRP A CA 1
ATOM 657 C C . TRP A 1 84 ? -0.178 -5.454 -8.363 1.00 96.88 84 TRP A C 1
ATOM 659 O O . TRP A 1 84 ? -1.052 -5.681 -9.198 1.00 96.88 84 TRP A O 1
ATOM 669 N N . THR A 1 85 ? 0.157 -6.331 -7.420 1.00 96.38 85 THR A N 1
ATOM 670 C CA . THR A 1 85 ? -0.647 -7.523 -7.124 1.00 96.38 85 THR A CA 1
ATOM 671 C C . THR A 1 85 ? -1.942 -7.126 -6.422 1.00 96.38 85 THR A C 1
ATOM 673 O O . THR A 1 85 ? -1.911 -6.157 -5.663 1.00 96.38 85 THR A O 1
ATOM 676 N N . PRO A 1 86 ? -3.026 -7.913 -6.544 1.00 97.25 86 PRO A N 1
ATOM 677 C CA . PRO A 1 86 ? -4.215 -7.723 -5.720 1.00 97.25 86 PRO A CA 1
ATOM 678 C C . PRO A 1 86 ? -3.852 -7.573 -4.230 1.00 97.25 86 PRO A C 1
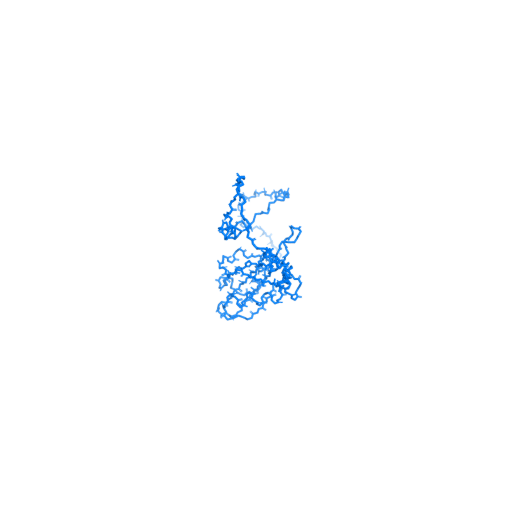ATOM 680 O O . PRO A 1 86 ? -3.011 -8.342 -3.740 1.00 97.25 86 PRO A O 1
ATOM 683 N N . PRO A 1 87 ? -4.426 -6.594 -3.509 1.00 96.94 87 PRO A N 1
ATOM 684 C CA . PRO A 1 87 ? -4.137 -6.394 -2.098 1.00 96.94 87 PRO A CA 1
ATOM 685 C C . PRO A 1 87 ? -4.531 -7.617 -1.263 1.00 96.94 87 PRO A C 1
ATOM 687 O O . PRO A 1 87 ? -5.657 -8.106 -1.335 1.00 96.94 87 PRO A O 1
ATOM 690 N N . CYS A 1 88 ? -3.604 -8.097 -0.439 1.00 96.50 88 CYS A N 1
ATOM 691 C CA . CYS A 1 88 ? -3.829 -9.208 0.479 1.00 96.50 88 CYS A CA 1
ATOM 692 C C . CYS A 1 88 ? -3.933 -8.689 1.913 1.00 96.50 88 CYS A C 1
ATOM 694 O O . CYS A 1 88 ? -3.097 -7.891 2.342 1.00 96.50 88 CYS A O 1
ATOM 696 N N . GLU A 1 89 ? -4.946 -9.135 2.653 1.00 96.56 89 GLU A N 1
ATOM 697 C CA . GLU A 1 89 ? -5.097 -8.784 4.063 1.00 96.56 89 GLU A CA 1
ATOM 698 C C . GLU A 1 89 ? -4.063 -9.516 4.926 1.00 96.56 89 GLU A C 1
ATOM 700 O O . GLU A 1 89 ? -3.839 -10.718 4.781 1.00 96.56 89 GLU A O 1
ATOM 705 N N . VAL A 1 90 ? -3.449 -8.784 5.850 1.00 95.50 90 VAL A N 1
ATOM 706 C CA . VAL A 1 90 ? -2.437 -9.286 6.784 1.00 95.50 90 VAL A CA 1
ATOM 707 C C . VAL A 1 90 ? -2.695 -8.739 8.189 1.00 95.50 90 VAL A C 1
ATOM 709 O O . VAL A 1 90 ? -3.479 -7.809 8.390 1.00 95.50 90 VAL A O 1
ATOM 712 N N . ALA A 1 91 ? -2.029 -9.305 9.197 1.00 94.06 91 ALA A N 1
ATOM 713 C CA . ALA A 1 91 ? -2.174 -8.822 10.564 1.00 94.06 91 ALA A CA 1
ATOM 714 C C . ALA A 1 91 ? -1.639 -7.388 10.701 1.00 94.06 91 ALA A C 1
ATOM 716 O O . ALA A 1 91 ? -0.537 -7.082 10.251 1.00 94.06 91 ALA A O 1
ATOM 717 N N . ILE A 1 92 ? -2.369 -6.517 11.409 1.00 92.50 92 ILE A N 1
ATOM 718 C CA . ILE A 1 92 ? -1.964 -5.114 11.626 1.00 92.50 92 ILE A CA 1
ATOM 719 C C . ILE A 1 92 ? -0.565 -4.991 12.256 1.00 92.50 92 ILE A C 1
ATOM 721 O O . ILE A 1 92 ? 0.135 -4.010 12.035 1.00 92.50 92 ILE A O 1
ATOM 725 N N . THR A 1 93 ? -0.129 -6.003 13.012 1.00 90.75 93 THR A N 1
ATOM 726 C CA . THR A 1 93 ? 1.196 -6.090 13.643 1.00 90.75 93 THR A CA 1
ATOM 727 C C . THR A 1 93 ? 2.347 -6.282 12.652 1.00 90.75 93 THR A C 1
ATOM 729 O O . THR A 1 93 ? 3.502 -6.103 13.041 1.00 90.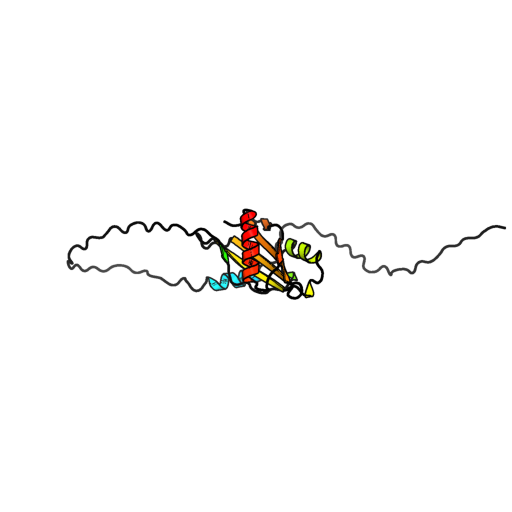75 93 THR A O 1
ATOM 732 N N . GLU A 1 94 ? 2.053 -6.626 11.397 1.00 92.12 94 GLU A N 1
ATOM 733 C CA . GLU A 1 94 ? 3.028 -6.772 10.312 1.00 92.12 94 GLU A CA 1
ATOM 734 C C . GLU A 1 94 ? 3.287 -5.464 9.555 1.00 92.12 94 GLU A C 1
ATOM 736 O O . GLU A 1 94 ? 4.241 -5.400 8.781 1.00 92.12 94 GLU A O 1
ATOM 741 N N . ALA A 1 95 ? 2.495 -4.411 9.802 1.00 93.06 95 ALA A N 1
ATOM 742 C CA . ALA A 1 95 ? 2.712 -3.107 9.181 1.00 93.06 95 ALA A CA 1
ATOM 743 C C . ALA A 1 95 ? 4.110 -2.556 9.478 1.00 93.06 95 ALA A C 1
ATOM 745 O O . ALA A 1 95 ? 4.652 -2.667 10.585 1.00 93.06 95 ALA A O 1
ATOM 746 N N . HIS A 1 96 ? 4.656 -1.851 8.495 1.00 94.31 96 HIS A N 1
ATOM 747 C CA . HIS A 1 96 ? 5.896 -1.119 8.618 1.00 94.31 96 HIS A CA 1
ATOM 748 C C . HIS A 1 96 ? 5.819 -0.125 9.796 1.00 94.31 96 HIS A C 1
ATOM 750 O O . HIS A 1 96 ? 4.804 0.566 9.974 1.00 94.31 96 HIS A O 1
ATOM 756 N N . PRO A 1 97 ? 6.895 0.037 10.596 1.00 92.81 97 PRO A N 1
ATOM 757 C CA . PRO A 1 97 ? 6.875 0.867 11.801 1.00 92.81 97 PRO A CA 1
ATOM 758 C C . PRO A 1 97 ? 6.393 2.307 11.590 1.00 92.81 97 PRO A C 1
ATOM 760 O O . PRO A 1 97 ? 5.763 2.881 12.479 1.00 92.81 97 PRO A O 1
ATOM 763 N N . ARG A 1 98 ? 6.646 2.906 10.415 1.00 92.56 98 ARG A N 1
ATOM 764 C CA . ARG A 1 98 ? 6.111 4.243 10.095 1.00 92.56 98 ARG A CA 1
ATOM 765 C C . ARG A 1 98 ? 4.591 4.268 9.980 1.00 92.56 98 ARG A C 1
ATOM 767 O O . ARG A 1 98 ? 3.989 5.217 10.476 1.00 92.56 98 ARG A O 1
ATOM 774 N N . LEU A 1 99 ? 3.988 3.255 9.357 1.00 93.94 99 LEU A N 1
ATOM 775 C CA . LEU A 1 99 ? 2.536 3.155 9.263 1.00 93.94 99 LEU A CA 1
ATOM 776 C C . LEU A 1 99 ? 1.953 2.916 10.656 1.00 93.94 99 LEU A C 1
ATOM 778 O O . LEU A 1 99 ? 1.108 3.686 11.094 1.00 93.94 99 LEU A O 1
ATOM 782 N N . LEU A 1 100 ? 2.497 1.956 11.411 1.00 93.25 100 LEU A N 1
ATOM 783 C CA . LEU A 1 100 ? 2.080 1.700 12.795 1.00 93.25 100 LEU A CA 1
ATOM 784 C C . LEU A 1 100 ? 2.119 2.955 13.672 1.00 93.25 100 LEU A C 1
ATOM 786 O O . LEU A 1 100 ? 1.188 3.208 14.435 1.00 93.25 100 LEU A O 1
ATOM 790 N N . ASN A 1 101 ? 3.180 3.756 13.572 1.00 92.12 101 ASN A N 1
ATOM 791 C CA . ASN A 1 101 ? 3.292 4.989 14.346 1.00 92.12 101 ASN A CA 1
ATOM 792 C C . ASN A 1 101 ? 2.251 6.035 13.935 1.00 92.12 101 ASN A C 1
ATOM 794 O O . ASN A 1 101 ? 1.697 6.689 14.815 1.00 92.12 101 ASN A O 1
ATOM 798 N N . ALA A 1 102 ? 1.938 6.160 12.642 1.00 91.75 102 ALA A N 1
ATOM 799 C CA . ALA A 1 102 ? 0.838 7.010 12.199 1.00 91.75 102 ALA A CA 1
ATOM 800 C C . ALA A 1 102 ? -0.496 6.499 12.760 1.00 91.75 102 ALA A C 1
ATOM 802 O O . ALA A 1 102 ? -1.238 7.262 13.372 1.00 91.75 102 ALA A O 1
ATOM 803 N N . LEU A 1 103 ? -0.769 5.199 12.666 1.00 90.75 103 LEU A N 1
ATOM 804 C CA . LEU A 1 103 ? -2.025 4.614 13.134 1.00 90.75 103 LEU A CA 1
ATOM 805 C C . LEU A 1 103 ? -2.252 4.755 14.644 1.00 90.75 103 LEU A C 1
ATOM 807 O O . LEU A 1 103 ? -3.398 4.897 15.062 1.00 90.75 103 LEU A O 1
ATOM 811 N N . LYS A 1 104 ? -1.183 4.769 15.453 1.00 87.31 104 LYS A N 1
ATOM 812 C CA . LYS A 1 104 ? -1.248 5.021 16.906 1.00 87.31 104 LYS A CA 1
ATOM 813 C C . LYS A 1 104 ? -1.721 6.426 17.267 1.00 87.31 104 LYS A C 1
ATOM 815 O O . LYS A 1 104 ? -2.206 6.624 18.375 1.00 87.31 104 LYS A O 1
ATOM 820 N N . THR A 1 105 ? -1.551 7.401 16.373 1.00 78.50 105 THR A N 1
ATOM 821 C CA . THR A 1 105 ? -2.064 8.761 16.604 1.00 78.50 105 THR A CA 1
ATOM 822 C C . THR A 1 105 ? -3.575 8.869 16.394 1.00 78.50 105 THR A C 1
ATOM 824 O O . THR A 1 105 ? -4.178 9.838 16.845 1.00 78.50 105 THR A O 1
ATOM 827 N N . GLY A 1 106 ? -4.198 7.867 15.762 1.00 66.94 106 GLY A N 1
ATOM 828 C CA . GLY A 1 106 ? -5.650 7.734 15.653 1.00 66.94 106 GLY A CA 1
ATOM 829 C C . GLY A 1 106 ? -6.233 6.783 16.705 1.00 66.94 106 GLY A C 1
ATOM 830 O O . GLY A 1 106 ? -5.526 5.978 17.310 1.00 66.94 106 GLY A O 1
ATOM 831 N N . SER A 1 107 ? -7.548 6.834 16.911 1.00 64.38 107 SER A N 1
ATOM 832 C CA . SER A 1 107 ? -8.261 5.893 17.782 1.00 64.38 107 SER A CA 1
ATOM 833 C C . SER A 1 107 ? -8.427 4.517 17.118 1.00 64.38 107 SER A C 1
ATOM 835 O O . SER A 1 107 ? -8.580 4.419 15.903 1.00 64.38 107 SER A O 1
ATOM 837 N N . GLY A 1 108 ? -8.382 3.444 17.919 1.00 73.00 108 GLY A N 1
ATOM 838 C CA . GLY A 1 108 ? -8.799 2.081 17.550 1.00 73.00 108 GLY A CA 1
ATOM 839 C C . GLY A 1 108 ? -7.933 1.373 16.503 1.00 73.00 108 GLY A C 1
ATOM 840 O O . GLY A 1 108 ? -8.298 1.335 15.332 1.00 73.00 108 GLY A O 1
ATOM 841 N N . LEU A 1 109 ? -6.802 0.777 16.900 1.00 82.38 109 LEU A N 1
ATOM 842 C CA . LEU A 1 109 ? -6.034 -0.125 16.020 1.00 82.38 109 LEU A CA 1
ATOM 843 C C . LEU A 1 109 ? -6.821 -1.396 15.674 1.00 82.38 109 LEU A C 1
ATOM 845 O O . LEU A 1 109 ? -6.753 -1.851 14.540 1.00 82.38 109 LEU A O 1
ATOM 849 N N . ASP A 1 110 ? -7.617 -1.904 16.616 1.00 83.19 110 ASP A N 1
ATOM 850 C CA . ASP A 1 110 ? -8.363 -3.165 16.477 1.00 83.19 110 ASP A CA 1
ATOM 851 C C . ASP A 1 110 ? -9.460 -3.119 15.403 1.00 83.19 110 ASP A C 1
ATOM 853 O O . ASP A 1 110 ? -9.943 -4.154 14.957 1.00 83.19 110 ASP A O 1
ATOM 857 N N . ARG A 1 111 ? -9.859 -1.913 14.985 1.00 86.75 111 ARG A N 1
ATOM 858 C CA . ARG A 1 111 ? -10.873 -1.687 13.943 1.00 86.75 111 ARG A CA 1
ATOM 859 C C . ARG A 1 111 ? -10.269 -1.538 12.548 1.00 86.75 111 ARG A C 1
ATOM 861 O O . ARG A 1 111 ? -11.003 -1.435 11.571 1.00 86.75 111 ARG A O 1
ATOM 868 N N . LYS A 1 112 ? -8.936 -1.490 12.453 1.00 91.31 112 LYS A N 1
ATOM 869 C CA . LYS A 1 112 ? -8.220 -1.258 11.198 1.00 91.31 112 LYS A CA 1
ATOM 870 C C . LYS A 1 112 ? -7.750 -2.572 10.601 1.00 91.31 112 LYS A C 1
ATOM 872 O O . LYS A 1 112 ? -7.096 -3.368 11.272 1.00 91.31 112 LYS A O 1
ATOM 877 N N . ARG A 1 113 ? -8.027 -2.755 9.315 1.00 95.00 113 ARG A N 1
ATOM 878 C CA . ARG A 1 113 ? -7.575 -3.904 8.523 1.00 95.00 113 ARG A CA 1
ATOM 879 C C . ARG A 1 113 ? -6.398 -3.481 7.660 1.00 95.00 113 ARG A C 1
ATOM 881 O O . ARG A 1 113 ? -6.465 -2.431 7.023 1.00 95.00 113 ARG A O 1
ATOM 888 N N . LEU A 1 114 ? -5.317 -4.257 7.681 1.00 97.00 114 LEU A N 1
ATOM 889 C CA . LEU A 1 114 ? -4.105 -3.977 6.915 1.00 97.00 114 LEU A CA 1
ATOM 890 C C . LEU A 1 114 ? -4.108 -4.799 5.632 1.00 97.00 114 LEU A C 1
ATOM 892 O O . LEU A 1 114 ? -4.224 -6.017 5.690 1.00 97.00 114 LEU A O 1
ATOM 896 N N . PHE A 1 115 ? -3.904 -4.139 4.501 1.00 97.69 115 PHE A N 1
ATOM 897 C CA . PHE A 1 115 ? -3.712 -4.778 3.210 1.00 97.69 115 PHE A CA 1
ATOM 898 C C . PHE A 1 115 ? -2.343 -4.429 2.644 1.00 97.69 115 PHE A C 1
ATOM 900 O O . PHE A 1 115 ? -1.851 -3.307 2.804 1.00 97.69 115 PHE A O 1
ATOM 907 N N . VAL A 1 116 ? -1.740 -5.400 1.965 1.00 97.69 116 VAL A N 1
ATOM 908 C CA . VAL A 1 116 ? -0.431 -5.267 1.332 1.00 97.69 116 VAL A CA 1
ATOM 909 C C . VAL A 1 116 ? -0.515 -5.679 -0.130 1.00 97.69 116 VAL A C 1
ATOM 911 O O . VAL A 1 116 ? -1.060 -6.731 -0.456 1.00 97.69 116 VAL A O 1
ATOM 914 N N . ALA A 1 117 ? 0.063 -4.861 -1.005 1.00 97.81 117 ALA A N 1
ATOM 915 C CA . ALA A 1 117 ? 0.192 -5.140 -2.430 1.00 97.81 117 ALA A CA 1
ATOM 916 C C . ALA A 1 117 ? 1.651 -4.968 -2.868 1.00 97.81 117 ALA A C 1
ATOM 918 O O . ALA A 1 117 ? 2.291 -3.970 -2.533 1.00 97.81 117 ALA A O 1
ATOM 919 N N . SER A 1 118 ? 2.190 -5.928 -3.620 1.00 96.94 118 SER A N 1
ATOM 920 C CA . SER A 1 118 ? 3.550 -5.841 -4.162 1.00 96.94 118 SER A CA 1
ATOM 921 C C . SER A 1 118 ? 3.539 -5.043 -5.461 1.00 96.94 118 SER A C 1
ATOM 923 O O . SER A 1 118 ? 2.715 -5.305 -6.333 1.00 96.94 118 SER A O 1
ATOM 925 N N . ALA A 1 119 ? 4.443 -4.073 -5.579 1.00 95.94 119 ALA A N 1
ATOM 926 C CA . ALA A 1 119 ? 4.542 -3.158 -6.710 1.00 95.94 119 ALA A CA 1
ATOM 927 C C . ALA A 1 119 ? 5.667 -3.571 -7.663 1.00 95.94 119 ALA A C 1
ATOM 929 O O . ALA A 1 119 ? 6.754 -3.948 -7.214 1.00 95.94 119 ALA A O 1
ATOM 930 N N . TYR A 1 120 ? 5.429 -3.426 -8.963 1.00 94.88 120 TYR A N 1
ATOM 931 C CA . TYR A 1 120 ? 6.348 -3.829 -10.022 1.00 94.88 120 TYR A CA 1
ATOM 932 C C . TYR A 1 120 ? 6.471 -2.750 -11.090 1.00 94.88 120 TYR A C 1
ATOM 934 O O . TYR A 1 120 ? 5.512 -2.041 -11.404 1.00 94.88 120 TYR A O 1
ATOM 942 N N . ASP A 1 121 ? 7.666 -2.658 -11.660 1.00 92.06 121 ASP A N 1
ATOM 943 C CA . ASP A 1 121 ? 7.967 -1.775 -12.776 1.00 92.06 121 ASP A CA 1
ATOM 944 C C . ASP A 1 121 ? 7.381 -2.369 -14.059 1.00 92.06 121 ASP A C 1
ATOM 946 O O . ASP A 1 121 ? 7.645 -3.525 -14.385 1.00 92.06 121 ASP A O 1
ATOM 950 N N . MET A 1 122 ? 6.577 -1.597 -14.786 1.00 92.06 122 MET A N 1
ATOM 951 C CA . MET A 1 122 ? 5.885 -2.081 -15.986 1.00 92.06 122 MET A CA 1
ATOM 952 C C . MET A 1 122 ? 6.844 -2.373 -17.147 1.00 92.06 122 MET A C 1
ATOM 954 O O . MET A 1 122 ? 6.611 -3.299 -17.921 1.00 92.06 122 MET A O 1
ATOM 958 N N . ALA A 1 123 ? 7.955 -1.6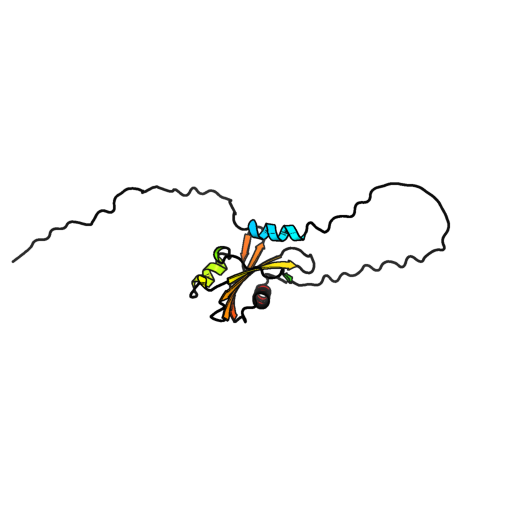39 -17.234 1.00 89.31 123 ALA A N 1
ATOM 959 C CA . ALA A 1 123 ? 8.941 -1.816 -18.290 1.00 89.31 123 ALA A CA 1
ATOM 960 C C . ALA A 1 123 ? 9.783 -3.086 -18.072 1.00 89.31 123 ALA A C 1
ATOM 962 O O . ALA A 1 123 ? 10.025 -3.858 -19.000 1.00 89.31 123 ALA A O 1
ATOM 963 N N . LEU A 1 124 ? 10.244 -3.311 -16.843 1.00 87.56 124 LEU A N 1
ATOM 964 C CA . LEU A 1 124 ? 11.208 -4.357 -16.504 1.00 87.56 124 LEU A CA 1
ATOM 965 C C . LEU A 1 124 ? 10.582 -5.571 -15.809 1.00 87.56 124 LEU A C 1
ATOM 967 O O . LEU A 1 124 ? 11.281 -6.558 -15.586 1.00 87.56 124 LEU A O 1
ATOM 971 N N . GLY A 1 125 ? 9.316 -5.492 -15.393 1.00 88.06 125 GLY A N 1
ATOM 972 C CA . GLY A 1 125 ? 8.661 -6.498 -14.548 1.00 88.06 125 GLY A CA 1
ATOM 973 C C . GLY A 1 125 ? 9.342 -6.685 -13.187 1.00 88.06 125 GLY A C 1
ATOM 974 O O . GLY A 1 125 ? 9.141 -7.696 -12.521 1.00 88.06 125 GLY A O 1
ATOM 975 N N . SER A 1 126 ? 10.212 -5.754 -12.791 1.00 90.50 126 SER A N 1
ATOM 976 C CA . SER A 1 126 ? 11.063 -5.899 -11.609 1.00 90.50 126 SER A CA 1
ATOM 977 C C . SER A 1 126 ? 10.335 -5.418 -10.352 1.00 90.50 126 SER A C 1
ATOM 979 O O . SER A 1 126 ? 9.617 -4.418 -10.423 1.00 90.50 126 SER A O 1
ATOM 981 N N . PRO A 1 127 ? 10.520 -6.078 -9.192 1.00 92.44 127 PRO A N 1
ATOM 982 C CA . PRO A 1 127 ? 9.901 -5.645 -7.946 1.00 92.44 127 PRO A CA 1
ATOM 983 C C . PRO A 1 127 ? 10.422 -4.261 -7.546 1.00 92.44 127 PRO A C 1
ATOM 985 O O . PRO A 1 127 ? 11.628 -4.019 -7.504 1.00 92.44 127 PRO A O 1
ATOM 988 N N . MET A 1 128 ? 9.499 -3.358 -7.230 1.00 93.50 128 MET A N 1
ATOM 989 C CA . MET A 1 128 ? 9.801 -1.980 -6.837 1.00 93.50 128 MET A CA 1
ATOM 990 C C . MET A 1 128 ? 9.616 -1.738 -5.347 1.00 93.50 128 MET A C 1
ATOM 992 O O . MET A 1 128 ? 10.210 -0.810 -4.803 1.00 93.50 128 MET A O 1
ATOM 996 N N . GLY A 1 129 ? 8.773 -2.525 -4.686 1.00 95.19 129 GLY A N 1
ATOM 997 C CA . GLY A 1 129 ? 8.418 -2.312 -3.292 1.00 95.19 129 GLY A CA 1
ATOM 998 C C . GLY A 1 129 ? 7.035 -2.849 -2.968 1.00 95.19 129 GLY A C 1
ATOM 999 O O . GLY A 1 129 ? 6.516 -3.726 -3.656 1.00 95.19 129 GLY A O 1
ATOM 1000 N N . GLN A 1 130 ? 6.445 -2.317 -1.906 1.00 96.88 130 GLN A N 1
ATOM 1001 C CA . GLN A 1 130 ? 5.141 -2.721 -1.401 1.00 96.88 130 GLN A CA 1
ATOM 1002 C C . GLN A 1 130 ? 4.321 -1.496 -1.007 1.00 96.88 130 GLN A C 1
ATOM 1004 O O . GLN A 1 130 ? 4.838 -0.536 -0.427 1.00 96.88 130 GLN A O 1
ATOM 1009 N N . PHE A 1 131 ? 3.032 -1.550 -1.308 1.00 97.94 131 PHE A N 1
ATOM 1010 C CA . PHE A 1 131 ? 2.027 -0.676 -0.728 1.00 97.94 131 PHE A CA 1
ATOM 1011 C C . PHE A 1 131 ? 1.487 -1.335 0.532 1.00 97.94 131 PHE A C 1
ATOM 1013 O O . PHE A 1 131 ? 1.110 -2.503 0.498 1.00 97.94 131 PHE A O 1
ATOM 1020 N N . GLU A 1 132 ? 1.429 -0.581 1.621 1.00 97.75 132 GLU A N 1
ATOM 1021 C CA . GLU A 1 132 ? 0.746 -0.980 2.846 1.00 97.75 132 GLU A CA 1
ATOM 1022 C C . GLU A 1 132 ? -0.379 0.021 3.110 1.00 97.75 132 GLU A C 1
ATOM 1024 O O . GLU A 1 132 ? -0.127 1.227 3.196 1.00 97.75 132 GLU A O 1
ATOM 1029 N N . VAL A 1 133 ? -1.616 -0.462 3.225 1.00 97.50 133 VAL A N 1
ATOM 1030 C CA . VAL A 1 133 ? -2.803 0.365 3.476 1.00 97.50 133 VAL A CA 1
ATOM 1031 C C . VAL A 1 133 ? -3.592 -0.187 4.650 1.00 97.50 133 VAL A C 1
ATOM 1033 O O . VAL A 1 133 ? -3.947 -1.358 4.689 1.00 97.50 133 VAL A O 1
ATOM 1036 N N . ALA A 1 134 ? -3.870 0.665 5.624 1.00 96.75 134 ALA A N 1
ATOM 1037 C CA . ALA A 1 134 ? -4.735 0.370 6.748 1.00 96.75 134 ALA A CA 1
ATOM 1038 C C . ALA A 1 134 ? -6.066 1.097 6.563 1.00 96.75 134 ALA A C 1
ATOM 1040 O O . ALA A 1 134 ? -6.089 2.322 6.432 1.00 96.75 134 ALA A O 1
ATOM 1041 N N . ILE A 1 135 ? -7.155 0.337 6.578 1.00 95.50 135 ILE A N 1
ATOM 1042 C CA . ILE A 1 135 ? -8.515 0.817 6.336 1.00 95.50 135 ILE A CA 1
ATOM 1043 C C . ILE A 1 135 ? -9.313 0.693 7.630 1.00 95.50 135 ILE A C 1
ATOM 1045 O O . ILE A 1 135 ? -9.389 -0.391 8.209 1.00 95.50 135 ILE A O 1
ATOM 1049 N N . ASP A 1 136 ? -9.907 1.796 8.080 1.00 92.62 136 ASP A N 1
ATOM 1050 C CA . ASP A 1 136 ? -10.914 1.810 9.139 1.00 92.62 136 ASP A CA 1
ATOM 1051 C C . ASP A 1 136 ? -12.312 1.786 8.507 1.00 92.62 136 ASP A C 1
ATOM 1053 O O . ASP A 1 136 ? -12.787 2.787 7.964 1.00 92.62 136 ASP A O 1
ATOM 1057 N N . CYS A 1 137 ? -12.969 0.627 8.566 1.00 80.88 137 CYS A N 1
ATOM 1058 C CA . CYS A 1 137 ? -14.276 0.422 7.944 1.00 80.88 137 CYS A CA 1
ATOM 1059 C C . CYS A 1 137 ? -15.411 1.204 8.627 1.00 80.88 137 CYS A C 1
ATOM 1061 O O . CYS A 1 137 ? -16.462 1.375 8.018 1.00 80.88 137 CYS A O 1
ATOM 1063 N N . GLU A 1 138 ? -15.234 1.665 9.870 1.00 85.44 138 GLU A N 1
ATOM 1064 C CA . GLU A 1 138 ? -16.273 2.426 10.574 1.00 85.44 138 GLU A CA 1
ATOM 1065 C C . GLU A 1 138 ? -16.185 3.923 10.278 1.00 85.44 138 GLU A C 1
ATOM 1067 O O . GLU A 1 138 ? -17.208 4.574 10.071 1.00 85.44 138 GLU A O 1
ATOM 1072 N N . SER A 1 139 ? -14.972 4.485 10.271 1.00 87.00 139 SER A N 1
ATOM 1073 C CA . SER A 1 139 ? -14.783 5.923 10.043 1.00 87.00 139 SER A CA 1
ATOM 1074 C C . SER A 1 139 ? -14.662 6.304 8.566 1.00 87.00 139 SER A C 1
ATOM 1076 O O . SER A 1 139 ? -14.759 7.487 8.238 1.00 87.00 139 SER A O 1
ATOM 1078 N N . GLY A 1 140 ? -14.421 5.331 7.680 1.00 88.75 140 GLY A N 1
ATOM 1079 C CA . GLY A 1 140 ? -14.105 5.582 6.270 1.00 88.75 140 GLY A CA 1
ATOM 1080 C C . GLY A 1 140 ? -12.741 6.253 6.072 1.00 88.75 140 GLY A C 1
ATOM 1081 O O . GLY A 1 140 ? -12.434 6.742 4.984 1.00 88.75 140 GLY A O 1
ATOM 1082 N N . LEU A 1 141 ? -11.913 6.317 7.121 1.00 92.56 141 LEU A N 1
ATOM 1083 C CA . LEU A 1 141 ? -10.556 6.842 7.044 1.00 92.56 141 LEU A CA 1
ATOM 1084 C C . LEU A 1 141 ? -9.569 5.715 6.773 1.00 92.56 141 LEU A C 1
ATOM 1086 O O . LEU A 1 141 ? -9.625 4.628 7.341 1.00 92.56 141 LEU A O 1
ATOM 1090 N N . SER A 1 142 ? -8.614 5.996 5.904 1.00 95.12 142 SER A N 1
ATOM 1091 C CA . SER A 1 142 ? -7.525 5.093 5.573 1.00 95.12 142 SER A CA 1
ATOM 1092 C C . SER A 1 142 ? -6.191 5.803 5.701 1.00 95.12 142 SER A C 1
ATOM 1094 O O . SER A 1 142 ? -6.080 7.021 5.537 1.00 95.12 142 SER A O 1
ATOM 1096 N N . CYS A 1 143 ? -5.165 5.024 6.018 1.00 95.94 143 CYS A N 1
ATOM 1097 C CA . CYS A 1 143 ? -3.792 5.487 6.037 1.00 95.94 143 CYS A CA 1
ATOM 1098 C C . CYS A 1 143 ? -2.920 4.501 5.283 1.00 95.94 143 CYS A C 1
ATOM 1100 O O . CYS A 1 143 ? -3.030 3.298 5.501 1.00 95.94 143 CYS A O 1
ATOM 1102 N N . GLY A 1 144 ? -2.028 4.989 4.431 1.00 96.75 144 GLY A N 1
ATOM 1103 C CA . GLY A 1 144 ? -1.136 4.103 3.700 1.00 96.75 144 GLY A CA 1
ATOM 1104 C C . GLY A 1 144 ? 0.243 4.677 3.455 1.00 96.75 144 GLY A C 1
ATOM 1105 O O . GLY A 1 144 ? 0.484 5.879 3.601 1.00 96.75 144 GLY A O 1
ATOM 1106 N N . VAL A 1 145 ? 1.167 3.789 3.108 1.00 97.38 145 VAL A N 1
ATOM 1107 C CA . VAL A 1 145 ? 2.560 4.114 2.817 1.00 97.38 145 VAL A CA 1
ATOM 1108 C C . VAL A 1 145 ? 3.098 3.192 1.727 1.00 97.38 145 VAL A C 1
ATOM 1110 O O . VAL A 1 145 ? 2.729 2.024 1.639 1.00 97.38 145 VAL A O 1
ATOM 1113 N N . PHE A 1 146 ? 3.996 3.721 0.900 1.00 97.50 146 PHE A N 1
ATOM 1114 C CA . PHE A 1 146 ? 4.828 2.910 0.019 1.00 97.50 146 PHE A CA 1
ATOM 1115 C C . PHE A 1 146 ? 6.188 2.670 0.676 1.00 97.50 146 PHE A C 1
ATOM 1117 O O . PHE A 1 146 ? 6.800 3.615 1.191 1.00 97.50 146 PHE A O 1
ATOM 1124 N N 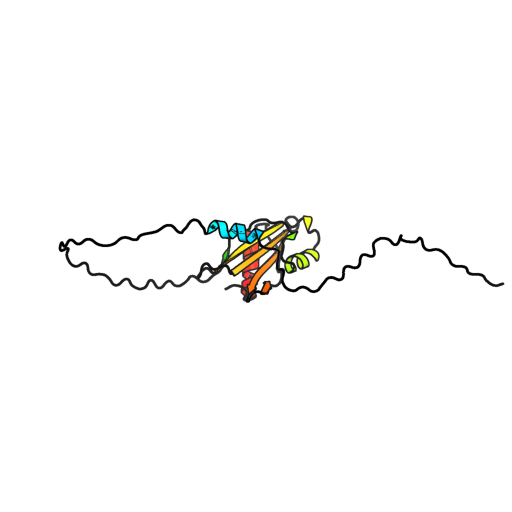. ARG A 1 147 ? 6.667 1.428 0.643 1.00 94.94 147 ARG A N 1
ATOM 1125 C CA . ARG A 1 147 ? 7.987 1.025 1.141 1.00 94.94 147 ARG A CA 1
ATOM 1126 C C . ARG A 1 147 ? 8.770 0.283 0.069 1.00 94.94 147 ARG A C 1
ATOM 1128 O O . ARG A 1 147 ? 8.200 -0.422 -0.756 1.00 94.94 147 ARG A O 1
ATOM 1135 N N . THR A 1 148 ? 10.082 0.429 0.091 1.00 94.12 148 THR A N 1
ATOM 1136 C CA . THR A 1 148 ? 10.999 -0.181 -0.869 1.00 94.12 148 THR A CA 1
ATOM 1137 C C . THR A 1 148 ? 12.370 -0.373 -0.232 1.00 94.12 148 THR A C 1
ATOM 1139 O O . THR A 1 148 ? 12.723 0.315 0.723 1.00 94.12 148 THR A O 1
ATOM 1142 N N . MET A 1 149 ? 13.162 -1.291 -0.778 1.00 89.88 149 MET A N 1
ATOM 1143 C CA . MET A 1 149 ? 14.566 -1.439 -0.413 1.00 89.88 149 MET A CA 1
ATOM 1144 C C . MET A 1 149 ? 15.421 -0.691 -1.438 1.00 89.88 149 MET A C 1
ATOM 1146 O O . MET A 1 149 ? 15.469 -1.078 -2.604 1.00 89.88 149 MET A O 1
ATOM 1150 N N . ARG A 1 150 ? 16.129 0.362 -1.018 1.00 85.94 150 ARG A N 1
ATOM 1151 C CA . ARG A 1 150 ? 17.105 1.073 -1.865 1.00 85.94 150 ARG A CA 1
ATOM 1152 C C . ARG A 1 150 ? 18.482 0.954 -1.238 1.00 85.94 150 ARG A C 1
ATOM 1154 O O . ARG A 1 150 ? 18.657 1.314 -0.085 1.00 85.94 150 ARG A O 1
ATOM 1161 N N . ASN A 1 151 ? 19.460 0.441 -1.984 1.00 87.38 151 ASN A N 1
ATOM 1162 C CA . ASN A 1 151 ? 20.831 0.240 -1.491 1.00 87.38 151 ASN A CA 1
ATOM 1163 C C . ASN A 1 151 ? 20.904 -0.536 -0.158 1.00 87.38 151 ASN A C 1
ATOM 1165 O O . ASN A 1 151 ? 21.748 -0.256 0.685 1.00 87.38 151 ASN A O 1
ATOM 1169 N N . SER A 1 152 ? 20.034 -1.537 0.020 1.00 86.00 152 SER A N 1
ATOM 1170 C CA . SER A 1 152 ? 19.876 -2.319 1.263 1.00 86.00 152 SER A CA 1
ATOM 1171 C C . SER A 1 152 ? 19.295 -1.557 2.464 1.00 86.00 152 SER A C 1
ATOM 1173 O O . SER A 1 152 ? 19.262 -2.101 3.566 1.00 86.00 152 SER A O 1
ATOM 1175 N N . GLU A 1 153 ? 18.789 -0.342 2.264 1.00 87.81 153 GLU A N 1
ATOM 1176 C CA . GLU A 1 153 ? 18.077 0.432 3.280 1.00 87.81 153 GLU A CA 1
ATOM 1177 C C . GLU A 1 153 ? 16.561 0.330 3.074 1.00 87.81 153 GLU A C 1
ATOM 1179 O O . GLU A 1 153 ? 16.079 0.418 1.941 1.00 87.81 153 GLU A O 1
ATOM 1184 N N . ASP A 1 154 ? 15.812 0.162 4.171 1.00 89.19 154 ASP A N 1
ATOM 1185 C CA . ASP A 1 154 ? 14.345 0.231 4.154 1.00 89.19 154 ASP A CA 1
ATOM 1186 C C . ASP A 1 154 ? 13.923 1.699 4.024 1.00 89.19 154 ASP A C 1
ATOM 1188 O O . ASP A 1 154 ? 14.007 2.498 4.966 1.00 89.19 154 ASP A O 1
ATOM 1192 N N . VAL A 1 155 ? 13.515 2.065 2.813 1.00 91.50 155 VAL A N 1
ATOM 1193 C CA . VAL A 1 155 ? 13.052 3.400 2.466 1.00 91.50 155 VAL A CA 1
ATOM 1194 C C . VAL A 1 155 ? 11.541 3.361 2.353 1.00 91.50 155 VAL A C 1
ATOM 1196 O O . VAL A 1 155 ? 10.965 2.702 1.493 1.00 91.50 155 VAL A O 1
ATOM 1199 N N . SER A 1 156 ? 10.884 4.151 3.188 1.00 93.06 156 SER A N 1
ATOM 1200 C CA . SER A 1 156 ? 9.442 4.361 3.120 1.00 93.06 156 SER A CA 1
ATOM 1201 C C . SER A 1 156 ? 9.117 5.815 2.817 1.00 93.06 156 SER A C 1
ATOM 1203 O O . SER A 1 156 ? 9.863 6.733 3.178 1.00 93.06 156 SER A O 1
ATOM 1205 N N . GLY A 1 157 ? 7.977 6.031 2.170 1.00 92.56 157 GLY A N 1
ATOM 1206 C CA . GLY A 1 157 ? 7.382 7.352 2.031 1.00 92.56 157 GLY A CA 1
ATOM 1207 C C . GLY A 1 157 ? 6.845 7.895 3.353 1.00 92.56 157 GLY A C 1
ATOM 1208 O O . GLY A 1 157 ? 6.957 7.280 4.424 1.00 92.56 157 GLY A O 1
ATOM 1209 N N . LYS A 1 158 ? 6.245 9.081 3.278 1.00 93.56 158 LYS A N 1
ATOM 1210 C CA . LYS A 1 158 ? 5.428 9.616 4.372 1.00 93.56 158 LYS A CA 1
ATOM 1211 C C . LYS A 1 158 ? 4.071 8.900 4.386 1.00 93.56 158 LYS A C 1
ATOM 1213 O O . LYS A 1 158 ? 3.489 8.760 3.310 1.00 93.56 158 LYS A O 1
ATOM 1218 N N . PRO A 1 159 ? 3.560 8.476 5.557 1.00 95.00 159 PRO A N 1
ATOM 1219 C CA . PRO A 1 159 ? 2.189 7.996 5.673 1.00 95.00 159 PRO A CA 1
ATOM 1220 C C . PRO A 1 159 ? 1.201 9.060 5.196 1.00 95.00 159 PRO A C 1
ATOM 1222 O O . PRO A 1 159 ? 1.368 10.246 5.492 1.00 95.00 159 PRO A O 1
ATOM 1225 N N . VAL A 1 160 ? 0.181 8.630 4.467 1.00 95.56 160 VAL A N 1
ATOM 1226 C CA . VAL A 1 160 ? -0.834 9.505 3.876 1.00 95.56 160 VAL A CA 1
ATOM 1227 C C . VAL A 1 160 ? -2.180 9.115 4.441 1.00 95.56 160 VAL A C 1
ATOM 1229 O O . VAL A 1 160 ? -2.546 7.947 4.364 1.00 95.56 160 VAL A O 1
ATOM 1232 N N . TRP A 1 161 ? -2.902 10.086 4.989 1.00 95.19 161 TRP A N 1
ATOM 1233 C CA . TRP A 1 161 ? -4.284 9.919 5.425 1.00 95.19 161 TRP A CA 1
ATOM 1234 C C . TRP A 1 161 ? -5.236 10.364 4.323 1.00 95.19 161 TRP A C 1
ATOM 1236 O O . TRP A 1 161 ? -5.025 11.411 3.711 1.00 95.19 161 TRP A O 1
ATOM 1246 N N . PHE A 1 162 ? -6.272 9.573 4.079 1.00 94.94 162 PHE A N 1
ATOM 1247 C CA . PHE A 1 162 ? -7.284 9.842 3.064 1.00 94.94 162 PHE A CA 1
ATOM 1248 C C . PHE A 1 162 ? -8.608 9.176 3.440 1.00 94.94 162 PHE A C 1
ATOM 1250 O O . PHE A 1 162 ? -8.653 8.275 4.274 1.00 94.94 162 PHE A O 1
ATOM 1257 N N . THR A 1 163 ? -9.696 9.627 2.829 1.00 94.56 163 THR A N 1
ATOM 1258 C CA . THR A 1 163 ? -10.989 8.939 2.891 1.00 94.56 163 THR A CA 1
ATOM 1259 C C . THR A 1 163 ? -11.017 7.821 1.859 1.00 94.56 163 THR A C 1
ATOM 1261 O O . THR A 1 163 ? -10.601 8.047 0.721 1.00 94.56 163 THR A O 1
ATOM 1264 N N . SER A 1 164 ? -11.529 6.651 2.223 1.00 90.81 164 SER A N 1
ATOM 1265 C CA . SER A 1 164 ? -11.774 5.552 1.288 1.00 90.81 164 SER A CA 1
ATOM 1266 C C . SER A 1 164 ? -13.198 5.026 1.436 1.00 90.81 164 SER A C 1
ATOM 1268 O O . SER A 1 164 ? -13.865 5.231 2.448 1.00 90.81 164 SER A O 1
ATOM 1270 N N . ASP A 1 165 ? -13.657 4.344 0.400 1.00 91.19 165 ASP A N 1
ATOM 1271 C CA . ASP A 1 165 ? -14.897 3.567 0.364 1.00 91.19 165 ASP A CA 1
ATOM 1272 C C . ASP A 1 165 ? -14.745 2.173 1.005 1.00 91.19 165 ASP A C 1
ATOM 1274 O O . ASP A 1 165 ? -15.691 1.388 1.020 1.00 91.19 165 ASP A O 1
ATOM 1278 N N . GLY A 1 166 ? -13.563 1.867 1.548 1.00 90.94 166 GLY A N 1
ATOM 1279 C CA . GLY A 1 166 ? -13.215 0.554 2.078 1.00 90.94 166 GLY A CA 1
ATOM 1280 C C . GLY A 1 166 ? -12.651 -0.421 1.040 1.00 90.94 166 GLY A C 1
ATOM 1281 O O . GLY A 1 166 ? -12.293 -1.535 1.425 1.00 90.94 166 GLY A O 1
ATOM 1282 N N . ASP A 1 167 ? -12.535 -0.021 -0.231 1.00 94.31 167 ASP A N 1
ATOM 1283 C CA . ASP A 1 167 ? -11.918 -0.831 -1.280 1.00 94.31 167 ASP A CA 1
ATOM 1284 C C . ASP A 1 167 ? -10.378 -0.729 -1.198 1.00 94.31 167 ASP A C 1
ATOM 1286 O O . ASP A 1 167 ? -9.807 0.367 -1.317 1.00 94.31 167 ASP A O 1
ATOM 1290 N N . PRO A 1 168 ? -9.668 -1.851 -0.973 1.00 95.00 168 PRO A N 1
ATOM 1291 C CA . PRO A 1 168 ? -8.219 -1.837 -0.860 1.00 95.00 168 PRO A CA 1
ATOM 1292 C C . PRO A 1 168 ? -7.506 -1.487 -2.172 1.00 95.00 168 PRO A C 1
ATOM 1294 O O . PRO A 1 168 ? -6.415 -0.918 -2.105 1.00 95.00 168 PRO A O 1
ATOM 1297 N N . ASP A 1 169 ? -8.087 -1.750 -3.344 1.00 96.06 169 ASP A N 1
ATOM 1298 C CA . ASP A 1 169 ? -7.479 -1.374 -4.625 1.00 96.06 169 ASP A CA 1
ATOM 1299 C C . ASP A 1 169 ? -7.519 0.147 -4.826 1.00 96.06 169 ASP A C 1
ATOM 1301 O O . ASP A 1 169 ? -6.490 0.763 -5.127 1.00 96.06 169 ASP A O 1
ATOM 1305 N N . ASN A 1 170 ? -8.657 0.785 -4.531 1.00 95.44 170 ASN A N 1
ATOM 1306 C CA . ASN A 1 170 ? -8.782 2.250 -4.549 1.00 95.44 170 ASN A CA 1
ATOM 1307 C C . ASN A 1 170 ? -7.844 2.911 -3.521 1.00 95.44 170 ASN A C 1
ATOM 1309 O O . ASN A 1 170 ? -7.248 3.971 -3.768 1.00 95.44 170 ASN A O 1
ATOM 1313 N N . ALA A 1 171 ? -7.673 2.274 -2.358 1.00 96.62 171 ALA A N 1
ATOM 1314 C CA . ALA A 1 171 ? -6.734 2.724 -1.339 1.00 96.62 171 ALA A CA 1
ATOM 1315 C C . ALA A 1 171 ? -5.275 2.638 -1.822 1.00 96.62 171 ALA A C 1
ATOM 1317 O O . ALA A 1 171 ? -4.515 3.595 -1.640 1.00 96.62 171 ALA A O 1
ATOM 1318 N N . VAL A 1 172 ? -4.882 1.538 -2.474 1.00 97.38 172 VAL A N 1
ATOM 1319 C CA . VAL A 1 172 ? -3.544 1.385 -3.069 1.00 97.38 172 VAL A CA 1
ATOM 1320 C C . VAL A 1 172 ? -3.307 2.425 -4.158 1.00 97.38 172 VAL A C 1
ATOM 1322 O O . VAL A 1 172 ? -2.252 3.061 -4.161 1.00 97.38 172 VAL A O 1
ATOM 1325 N N . GLU A 1 173 ? -4.285 2.682 -5.025 1.00 96.25 173 GLU A N 1
ATOM 1326 C CA . GLU A 1 173 ? -4.158 3.701 -6.069 1.00 96.25 173 GLU A CA 1
ATOM 1327 C C . GLU A 1 173 ? -3.927 5.103 -5.474 1.00 96.25 173 GLU A C 1
ATOM 1329 O O . GLU A 1 173 ? -3.108 5.891 -5.962 1.00 96.25 173 GLU A O 1
ATOM 1334 N N . THR A 1 174 ? -4.587 5.410 -4.356 1.00 96.75 174 THR A N 1
ATOM 1335 C CA . THR A 1 174 ? -4.380 6.673 -3.635 1.00 96.75 174 THR A CA 1
ATOM 1336 C C . THR A 1 174 ? -2.954 6.785 -3.089 1.00 96.75 174 THR A C 1
ATOM 1338 O O . THR A 1 174 ? -2.309 7.831 -3.233 1.00 96.75 174 THR A O 1
ATOM 1341 N N . VAL A 1 175 ? -2.412 5.704 -2.520 1.00 97.06 175 VAL A N 1
ATOM 1342 C CA . VAL A 1 175 ? -1.015 5.673 -2.063 1.00 97.06 175 VAL A CA 1
ATOM 1343 C C . VAL A 1 175 ? -0.040 5.763 -3.236 1.00 97.06 175 VAL A C 1
ATOM 1345 O O . VAL A 1 175 ? 0.946 6.492 -3.128 1.00 97.06 175 VAL A O 1
ATOM 1348 N N . LEU A 1 176 ? -0.320 5.106 -4.366 1.00 96.25 176 LEU A N 1
ATOM 1349 C CA . LEU A 1 176 ? 0.480 5.196 -5.589 1.00 96.25 176 LEU A CA 1
ATOM 1350 C C . LEU A 1 176 ? 0.624 6.650 -6.048 1.00 96.25 176 LEU A C 1
ATOM 1352 O O . LEU A 1 176 ? 1.742 7.106 -6.289 1.00 96.25 176 LEU A O 1
ATOM 1356 N N . ARG A 1 177 ? -0.480 7.406 -6.115 1.00 96.00 177 ARG A N 1
ATOM 1357 C CA . ARG A 1 177 ? -0.450 8.831 -6.498 1.00 96.00 177 ARG A CA 1
ATOM 1358 C C . ARG A 1 177 ? 0.458 9.648 -5.574 1.00 96.00 177 ARG A C 1
ATOM 1360 O O . ARG A 1 177 ? 1.240 10.471 -6.048 1.00 96.00 177 ARG A O 1
ATOM 1367 N N . SER A 1 178 ? 0.418 9.387 -4.267 1.00 95.81 178 SER A N 1
ATOM 1368 C CA . SER A 1 178 ? 1.314 10.051 -3.312 1.00 95.81 178 SER A CA 1
ATOM 1369 C C . SER A 1 178 ? 2.772 9.598 -3.440 1.00 95.81 178 SER A C 1
ATOM 1371 O O . SER A 1 178 ? 3.688 10.413 -3.331 1.00 95.81 178 SER A O 1
ATOM 1373 N N . ALA A 1 179 ? 3.015 8.314 -3.708 1.00 94.81 179 ALA A N 1
ATOM 1374 C CA . ALA A 1 179 ? 4.354 7.781 -3.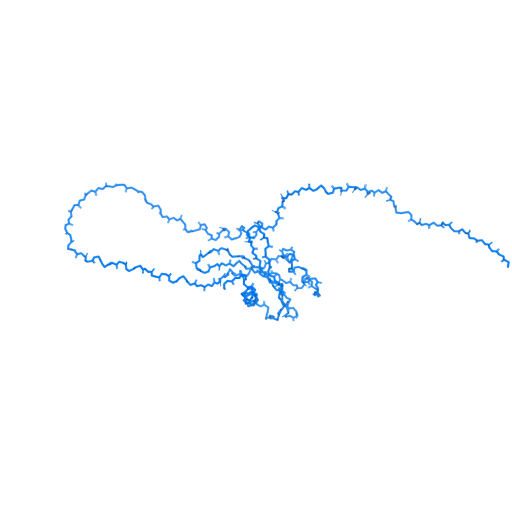932 1.00 94.81 179 ALA A CA 1
ATOM 1375 C C . ALA A 1 179 ? 4.997 8.385 -5.195 1.00 94.81 179 ALA A C 1
ATOM 1377 O O . ALA A 1 179 ? 6.181 8.729 -5.161 1.00 94.81 179 ALA A O 1
ATOM 1378 N N . LYS A 1 180 ? 4.214 8.600 -6.264 1.00 94.56 180 LYS A N 1
ATOM 1379 C CA . LYS A 1 180 ? 4.641 9.331 -7.471 1.00 94.56 180 LYS A CA 1
ATOM 1380 C C . LYS A 1 180 ? 5.012 10.775 -7.153 1.00 94.56 180 LYS A C 1
ATOM 1382 O O . LYS A 1 180 ? 6.098 11.222 -7.509 1.00 94.56 180 LYS A O 1
ATOM 1387 N N . ALA A 1 181 ? 4.167 11.485 -6.402 1.00 93.56 181 ALA A N 1
ATOM 1388 C CA . ALA A 1 181 ? 4.456 12.855 -5.966 1.00 93.56 181 ALA A CA 1
ATOM 1389 C C . ALA A 1 181 ? 5.735 12.960 -5.107 1.00 93.56 181 ALA A C 1
ATOM 1391 O O . ALA A 1 181 ? 6.375 14.007 -5.067 1.00 93.56 181 ALA A O 1
ATOM 1392 N N . GLN A 1 182 ? 6.122 11.871 -4.435 1.00 89.94 182 GLN A N 1
ATOM 1393 C CA . GLN A 1 182 ? 7.357 11.761 -3.653 1.00 89.94 182 GLN A CA 1
ATOM 1394 C C . GLN A 1 182 ? 8.568 11.260 -4.467 1.00 89.94 182 GLN A C 1
ATOM 1396 O O . GLN A 1 182 ? 9.661 11.163 -3.910 1.00 89.94 182 GLN A O 1
ATOM 140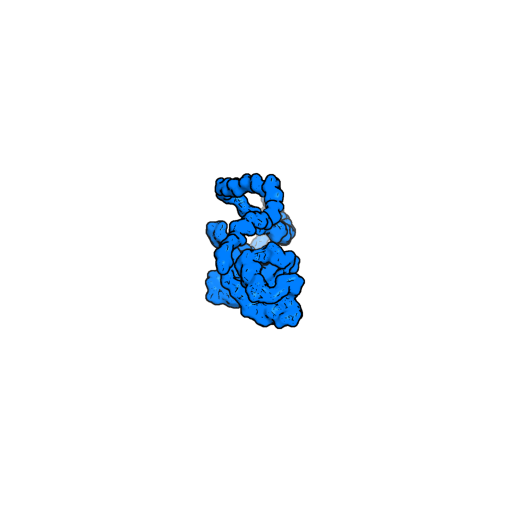1 N N . GLY A 1 183 ? 8.408 10.912 -5.750 1.00 91.44 183 GLY A N 1
ATOM 1402 C CA . GLY A 1 183 ? 9.478 10.338 -6.578 1.00 91.44 183 GLY A CA 1
ATOM 1403 C C . GLY A 1 183 ? 9.931 8.941 -6.127 1.00 91.44 183 GLY A C 1
ATOM 1404 O O . GLY A 1 183 ? 11.084 8.544 -6.328 1.00 91.44 183 GLY A O 1
ATOM 1405 N N . LEU A 1 184 ? 9.052 8.197 -5.450 1.00 89.81 184 LEU A N 1
ATOM 1406 C CA . LEU A 1 184 ? 9.351 6.841 -4.978 1.00 89.81 184 LEU A CA 1
ATOM 1407 C C . LEU A 1 184 ? 9.114 5.782 -6.058 1.00 89.81 184 LEU A C 1
ATOM 1409 O O . LEU A 1 184 ? 9.797 4.757 -6.056 1.00 89.81 184 LEU A O 1
ATOM 1413 N N . VAL A 1 185 ? 8.193 6.070 -6.975 1.00 90.12 185 VAL A N 1
ATOM 1414 C CA . VAL A 1 185 ? 7.776 5.245 -8.113 1.00 90.12 185 VAL A CA 1
ATOM 1415 C C . VAL A 1 185 ? 7.607 6.144 -9.352 1.00 90.12 185 VAL A C 1
ATOM 1417 O O . VAL A 1 185 ? 7.381 7.346 -9.167 1.00 90.12 185 VAL A O 1
ATOM 1420 N N . PRO A 1 186 ? 7.764 5.605 -10.577 1.00 84.06 186 PRO A N 1
ATOM 1421 C CA . PRO A 1 186 ? 7.624 6.349 -11.830 1.00 84.06 186 PRO A CA 1
ATOM 1422 C C . PRO A 1 186 ? 6.184 6.807 -12.100 1.00 84.06 186 PRO A C 1
ATOM 1424 O O . PRO A 1 186 ? 5.216 6.152 -11.645 1.00 84.06 186 PRO A O 1
#

Organism: NCBI:txid57676

pLDDT: mean 70.51, std 26.47, range [25.3, 97.94]

Foldseek 3Di:
DDDDDDDDDDPDDDPDDPDDDPPDDDDDDPDDDPVVVVVVVVVPPPPDDDDDDDDDDDDDDDDDDDPPDPPDPPPPPQDWDKDKDAWDWDDLVNDDVQQVVVCVVDPDPPQWIKTKIFMATSRPRHTLFMKIKIARQPVQKIKIKTWGQDPNDIDIDHIDIDGHPRRVVVRSVVNRVVCVVVVSGD

Radius of gyration: 29.55 Å; chains: 1; bounding box: 42×59×127 Å

Sequence (186 aa):
MFKHRQRGETPEVPASQILSLRSISRPGISIRSAHIQRFVDSYHSENIIGTNGGAAARCNKLSKGRTIMPRQPIKRELEQGTYWTPPCEVAITEAHPRLLNALKTGSGLDRKRLFVASAYDMALGSPMGQFEVAIDCESGLSCGVFRTMRNSEDVSGKPVWFTSDGDPDNAVETVLRSAKAQGLVP